Protein AF-A0A3N5XZJ2-F1 (afdb_monomer_lite)

Foldseek 3Di:
DPDQDPCLVQFDPVAWDFAPPQWQAPQPPAPGSVRLVVPFNDTDRIWTFTCCLQPPAQADEFEFEAEAAAQATCGRLNSCLQVGTTPCRSCCPPPNLLSSQPSCVDCSNLVRYAKYKHPVCKHQLDDDPDDDPVRIDRRRDIDMDSQSLCRRLVSSVVSQVVCVVVVHDHDPPCVNNVSSVVNVVVVSHDNPNVPDDDDDDDD

Secondary structure (DSSP, 8-state):
-----GGGGGEEEEEEEE-TT--SSS-TT-S-HHHHHHH-S--SSEEEEEHIIIII-S-EEEEEEEEEETTEE-SHHHHHHHHSBSS-GGGTTTTTTTHHHHTTTSHHHHTTEEEEEEEEEEEE-SS-SS--GGGEEEEEEEEEES-HHHHHHHHHHHHHHHHHHTTPPP---GGGTHHHHHHHHTTS----TTT--------

Sequence (203 aa):
ASGKHVSTDNFDQSVYYFAKGVLGKGVAGYKSDEFYLNQHVFAGEYSYYGKLVTRKLTKIVNLAAYKNTGNGISMATKNLGYGALCNTARLHGPLFFKVCTEVLAAPVIRDRLVLNITDGLRGQYDDGPGLNAQFVYPNHSLLFATDPFALDMICHRQLVAKRKAAGIKVNEHPRYTDYLRYAEKLGLGITDPQKIQYQLISA

pLDDT: mean 95.29, std 6.61, range [45.16, 98.75]

Structure (mmCIF, N/CA/C/O backbone):
data_AF-A0A3N5XZJ2-F1
#
_entry.id   AF-A0A3N5XZJ2-F1
#
loop_
_atom_site.group_PDB
_atom_site.id
_atom_site.type_symbol
_atom_site.label_atom_id
_atom_site.label_alt_id
_atom_site.label_comp_id
_atom_site.label_asym_id
_atom_site.label_entity_id
_atom_site.label_seq_id
_atom_site.pdbx_PDB_ins_code
_atom_site.Cartn_x
_atom_site.Cartn_y
_atom_site.Cartn_z
_atom_site.occupancy
_atom_site.B_iso_or_equiv
_atom_site.auth_seq_id
_atom_site.auth_comp_id
_atom_site.auth_asym_id
_atom_site.auth_atom_id
_atom_site.pdbx_PDB_model_num
ATOM 1 N N . ALA A 1 1 ? 30.376 2.821 -14.278 1.00 45.16 1 ALA A N 1
ATOM 2 C CA . ALA A 1 1 ? 30.403 1.348 -14.415 1.00 45.16 1 ALA A CA 1
ATOM 3 C C . ALA A 1 1 ? 29.196 0.922 -15.238 1.00 45.16 1 ALA A C 1
ATOM 5 O O . ALA A 1 1 ? 28.156 1.551 -15.092 1.00 45.16 1 ALA A O 1
ATOM 6 N N . SER A 1 2 ? 29.304 -0.106 -16.078 1.00 56.19 2 SER A N 1
ATOM 7 C CA . SER A 1 2 ? 28.212 -0.719 -16.867 1.00 56.19 2 SER A CA 1
ATOM 8 C C . SER A 1 2 ? 27.142 -1.415 -15.989 1.00 56.19 2 SER A C 1
ATOM 10 O O . SER A 1 2 ? 26.616 -2.470 -16.329 1.00 56.19 2 SER A O 1
ATOM 12 N N . GLY A 1 3 ? 26.898 -0.868 -14.795 1.00 55.56 3 GLY A N 1
ATOM 13 C CA . GLY A 1 3 ? 26.690 -1.591 -13.547 1.00 55.56 3 GLY A CA 1
ATOM 14 C C . GLY A 1 3 ? 25.273 -2.101 -13.349 1.00 55.56 3 GLY A C 1
ATOM 15 O O . GLY A 1 3 ? 24.359 -1.343 -13.039 1.00 55.56 3 GLY A O 1
ATOM 16 N N . LYS A 1 4 ? 25.120 -3.420 -13.441 1.00 70.12 4 LYS A N 1
ATOM 17 C CA . LYS A 1 4 ? 23.950 -4.139 -12.942 1.00 70.12 4 LYS A CA 1
ATOM 18 C C . LYS A 1 4 ? 23.949 -4.061 -11.410 1.00 70.12 4 LYS A C 1
ATOM 20 O O . LYS A 1 4 ? 24.891 -4.522 -10.770 1.00 70.12 4 LYS A O 1
ATOM 25 N N . HIS A 1 5 ? 22.902 -3.486 -10.818 1.00 87.06 5 HIS A N 1
ATOM 26 C CA . HIS A 1 5 ? 22.752 -3.425 -9.361 1.00 87.06 5 HIS A CA 1
ATOM 27 C C . HIS A 1 5 ? 22.725 -4.848 -8.768 1.00 87.06 5 HIS A C 1
ATOM 29 O O . HIS A 1 5 ? 22.063 -5.727 -9.324 1.00 87.06 5 HIS A O 1
ATOM 35 N N . VAL A 1 6 ? 23.385 -5.092 -7.630 1.00 88.50 6 VAL A N 1
ATOM 36 C CA . VAL A 1 6 ? 23.548 -6.448 -7.049 1.00 88.50 6 VAL A CA 1
ATOM 37 C C . VAL A 1 6 ? 22.219 -7.167 -6.788 1.00 88.50 6 VAL A C 1
ATOM 39 O O . VAL A 1 6 ? 22.099 -8.373 -6.964 1.00 88.50 6 VAL A O 1
ATOM 42 N N . SER A 1 7 ? 21.179 -6.414 -6.433 1.00 91.81 7 SER A N 1
ATOM 43 C CA . SER A 1 7 ? 19.834 -6.947 -6.178 1.00 91.81 7 SER A CA 1
ATOM 44 C C . SER A 1 7 ? 18.990 -7.192 -7.433 1.00 91.81 7 SER A C 1
ATOM 46 O O . SER A 1 7 ? 17.846 -7.617 -7.298 1.00 91.81 7 SER A O 1
ATOM 48 N N . THR A 1 8 ? 19.501 -6.931 -8.642 1.00 93.06 8 THR A N 1
ATOM 49 C CA . THR A 1 8 ? 18.735 -7.087 -9.898 1.00 93.06 8 THR A CA 1
ATOM 50 C C . THR A 1 8 ? 18.158 -8.496 -10.032 1.00 93.06 8 THR A C 1
ATOM 52 O O . THR A 1 8 ? 17.007 -8.658 -10.433 1.00 93.06 8 THR A O 1
ATOM 55 N N . ASP A 1 9 ? 18.916 -9.518 -9.626 1.00 94.69 9 ASP A N 1
ATOM 56 C CA . ASP A 1 9 ? 18.499 -10.918 -9.742 1.00 94.69 9 ASP A CA 1
ATOM 57 C C . ASP A 1 9 ? 17.424 -11.333 -8.726 1.00 94.69 9 ASP A C 1
ATOM 59 O O . ASP A 1 9 ? 16.865 -12.423 -8.853 1.00 94.69 9 ASP A O 1
ATOM 63 N N . ASN A 1 10 ? 17.058 -10.462 -7.781 1.00 96.19 10 ASN A N 1
ATOM 64 C CA . ASN A 1 10 ? 15.942 -10.689 -6.861 1.00 96.19 10 ASN A CA 1
ATOM 65 C C . ASN A 1 10 ? 14.580 -10.313 -7.461 1.00 96.19 10 ASN A C 1
ATOM 67 O O . ASN A 1 10 ? 13.556 -10.659 -6.872 1.00 96.19 10 ASN A O 1
ATOM 71 N N . PHE A 1 11 ? 14.542 -9.644 -8.617 1.00 97.44 11 PHE A N 1
ATOM 72 C CA . PHE A 1 11 ? 13.306 -9.176 -9.250 1.00 97.44 11 PHE A CA 1
ATOM 73 C C . PHE A 1 11 ? 12.969 -9.970 -10.512 1.00 97.44 11 PHE A C 1
ATOM 75 O O . PHE A 1 11 ? 13.848 -10.404 -11.259 1.00 97.44 11 PHE A O 1
ATOM 82 N N . ASP A 1 12 ? 11.678 -10.205 -10.726 1.00 97.69 12 ASP A N 1
ATOM 83 C CA . ASP A 1 12 ? 11.160 -10.929 -11.878 1.00 97.69 12 ASP A CA 1
ATOM 84 C C . ASP A 1 12 ? 10.821 -9.952 -13.002 1.00 97.69 12 ASP A C 1
ATOM 86 O O . ASP A 1 12 ? 9.776 -9.310 -12.985 1.00 97.69 12 ASP A O 1
ATOM 90 N N . GLN A 1 13 ? 11.705 -9.830 -13.992 1.00 96.25 13 GLN A N 1
ATOM 91 C CA . GLN A 1 13 ? 11.513 -8.854 -15.068 1.00 96.25 13 GLN A CA 1
ATOM 92 C C . GLN A 1 13 ? 10.348 -9.189 -16.013 1.00 96.25 13 GLN A C 1
ATOM 94 O O . GLN A 1 13 ? 9.911 -8.329 -16.772 1.00 96.25 13 GLN A O 1
ATOM 99 N N . SER A 1 14 ? 9.807 -10.411 -15.934 1.00 97.38 14 SER A N 1
ATOM 100 C CA . SER A 1 14 ? 8.617 -10.816 -16.690 1.00 97.38 14 SER A CA 1
ATOM 101 C C . SER A 1 14 ? 7.301 -10.363 -16.049 1.00 97.38 14 SER A C 1
ATOM 103 O O . SER A 1 14 ? 6.268 -10.368 -16.713 1.00 97.38 14 SER A O 1
ATOM 105 N N . VAL A 1 15 ? 7.327 -9.942 -14.778 1.00 98.00 15 VAL A N 1
ATOM 106 C CA . VAL A 1 15 ? 6.142 -9.501 -14.035 1.00 98.00 15 VAL A CA 1
ATOM 107 C C . VAL A 1 15 ? 6.395 -8.099 -13.501 1.00 98.00 15 VAL A C 1
ATOM 109 O O . VAL A 1 15 ? 7.227 -7.888 -12.615 1.00 98.00 15 VAL A O 1
ATOM 112 N N . TYR A 1 16 ? 5.668 -7.121 -14.032 1.00 98.12 16 TYR A N 1
ATOM 113 C CA . TYR A 1 16 ? 5.922 -5.714 -13.750 1.00 98.12 16 TYR A CA 1
ATOM 114 C C . TYR A 1 16 ? 4.651 -4.883 -13.639 1.00 98.12 16 TYR A C 1
ATOM 116 O O . TYR A 1 16 ? 3.601 -5.202 -14.187 1.00 98.12 16 TYR A O 1
ATOM 124 N N . TYR A 1 17 ? 4.796 -3.762 -12.947 1.00 98.12 17 TYR A N 1
ATOM 125 C CA . TYR A 1 17 ? 3.912 -2.618 -13.014 1.00 98.12 17 TYR A CA 1
ATOM 126 C C . TYR A 1 17 ? 4.554 -1.561 -13.922 1.00 98.12 17 TYR A C 1
ATOM 128 O O . TYR A 1 17 ? 5.644 -1.056 -13.628 1.00 98.12 17 TYR A O 1
ATOM 136 N N . PHE A 1 18 ? 3.906 -1.267 -15.048 1.00 97.81 18 PHE A N 1
ATOM 137 C CA . PHE A 1 18 ? 4.386 -0.306 -16.039 1.00 97.81 18 PHE A CA 1
ATOM 138 C C . PHE A 1 18 ? 3.713 1.051 -15.839 1.00 97.81 18 PHE A C 1
ATOM 140 O O . PHE A 1 18 ? 2.490 1.162 -15.904 1.00 97.81 18 PHE A O 1
ATOM 147 N N . ALA A 1 19 ? 4.519 2.088 -15.622 1.00 97.25 19 ALA A N 1
ATOM 148 C CA . ALA A 1 19 ? 4.050 3.450 -15.415 1.00 97.25 19 ALA A CA 1
ATOM 149 C C . ALA A 1 19 ? 4.592 4.361 -16.523 1.00 97.25 19 ALA A C 1
ATOM 151 O O . ALA A 1 19 ? 5.656 4.964 -16.387 1.00 97.25 19 ALA A O 1
ATOM 152 N N . LYS A 1 20 ? 3.850 4.439 -17.634 1.00 96.75 20 LYS A N 1
ATOM 153 C CA . LYS A 1 20 ? 4.226 5.235 -18.810 1.00 96.75 20 LYS A CA 1
ATOM 154 C C . LYS A 1 20 ? 4.432 6.708 -18.446 1.00 96.75 20 LYS A C 1
ATOM 156 O O . LYS A 1 20 ? 3.572 7.325 -17.822 1.00 96.75 20 LYS A O 1
ATOM 161 N N . GLY A 1 21 ? 5.558 7.269 -18.865 1.00 95.75 21 GLY A N 1
ATOM 162 C CA . GLY A 1 21 ? 5.993 8.636 -18.593 1.00 95.75 21 GLY A CA 1
ATOM 163 C C . GLY A 1 21 ? 6.491 8.876 -17.166 1.00 95.75 21 GLY A C 1
ATOM 164 O O . GLY A 1 21 ? 6.897 9.994 -16.855 1.00 95.75 21 GLY A O 1
ATOM 165 N N . VAL A 1 22 ? 6.470 7.869 -16.285 1.00 95.94 22 VAL A N 1
ATOM 166 C CA . VAL A 1 22 ? 6.872 8.014 -14.881 1.00 95.94 22 VAL A CA 1
ATOM 167 C C . VAL A 1 22 ? 8.287 7.474 -14.695 1.00 95.94 22 VAL A C 1
ATOM 169 O O . VAL A 1 22 ? 8.511 6.270 -14.542 1.00 95.94 22 VAL A O 1
ATOM 172 N N . LEU A 1 23 ? 9.244 8.399 -14.675 1.00 93.62 23 LEU A N 1
ATOM 173 C CA . LEU A 1 23 ? 10.671 8.147 -14.480 1.00 93.62 23 LEU A CA 1
ATOM 174 C C . LEU A 1 23 ? 11.146 8.655 -13.115 1.00 93.62 23 LEU A C 1
ATOM 176 O O . LEU A 1 23 ? 10.503 9.494 -12.486 1.00 93.62 23 LEU A O 1
ATOM 180 N N . GLY A 1 24 ? 12.302 8.164 -12.670 1.00 91.44 24 GLY A N 1
ATOM 181 C CA . GLY A 1 24 ? 12.987 8.625 -11.460 1.00 91.44 24 GLY A CA 1
ATOM 182 C C . GLY A 1 24 ? 13.662 9.988 -11.615 1.00 91.44 24 GLY A C 1
ATOM 183 O O . GLY A 1 24 ? 14.860 10.090 -11.384 1.00 91.44 24 GLY A O 1
ATOM 184 N N . LYS A 1 25 ? 12.912 11.010 -12.046 1.00 92.44 25 LYS A N 1
ATOM 185 C CA . LYS A 1 25 ? 13.403 12.372 -12.290 1.00 92.44 25 LYS A CA 1
ATOM 186 C C . LYS A 1 25 ? 12.706 13.368 -11.367 1.00 92.44 25 LYS A C 1
ATOM 188 O O . LYS A 1 25 ? 11.478 13.392 -11.320 1.00 92.44 25 LYS A O 1
ATOM 193 N N . GLY A 1 26 ? 13.471 14.191 -10.653 1.00 92.50 26 GLY A N 1
ATOM 194 C CA . GLY A 1 26 ? 12.939 15.192 -9.723 1.00 92.50 26 GLY A CA 1
ATOM 195 C C . GLY A 1 26 ? 12.109 14.578 -8.593 1.00 92.50 26 GLY A C 1
ATOM 196 O O . GLY A 1 26 ? 11.111 15.158 -8.167 1.00 92.50 26 GLY A O 1
ATOM 197 N N . VAL A 1 27 ? 12.469 13.372 -8.141 1.00 93.31 27 VAL A N 1
ATOM 198 C CA . VAL A 1 27 ? 11.687 12.642 -7.136 1.00 93.31 27 VAL A CA 1
ATOM 199 C C . VAL A 1 27 ? 11.820 13.322 -5.774 1.00 93.31 27 VAL A C 1
ATOM 201 O O . VAL A 1 27 ? 12.919 13.473 -5.241 1.00 93.31 27 VAL A O 1
ATOM 204 N N . ALA A 1 28 ? 10.685 13.708 -5.188 1.00 90.44 28 ALA A N 1
ATOM 205 C CA . ALA A 1 28 ? 10.643 14.357 -3.882 1.00 90.44 28 ALA A CA 1
ATOM 206 C C . ALA A 1 28 ? 11.342 13.512 -2.799 1.00 90.44 28 ALA A C 1
ATOM 208 O O . ALA A 1 28 ? 11.151 12.298 -2.724 1.00 90.44 28 ALA A O 1
ATOM 209 N N . GLY A 1 29 ? 12.140 14.167 -1.952 1.00 89.00 29 GLY A N 1
ATOM 210 C CA . GLY A 1 29 ? 12.930 13.519 -0.899 1.00 89.00 29 GLY A CA 1
ATOM 211 C C . GLY A 1 29 ? 14.328 13.053 -1.330 1.00 89.00 29 GLY A C 1
ATOM 212 O O . GLY A 1 29 ? 15.110 12.651 -0.472 1.00 89.00 29 GLY A O 1
ATOM 213 N N . TYR A 1 30 ? 14.679 13.150 -2.617 1.00 91.56 30 TYR A N 1
ATOM 214 C CA . TYR A 1 30 ? 16.020 12.841 -3.125 1.00 91.56 30 TYR A CA 1
ATOM 215 C C . TYR A 1 30 ? 16.804 14.121 -3.428 1.00 91.56 30 TYR A C 1
ATOM 217 O O . TYR A 1 30 ? 16.246 15.108 -3.899 1.00 91.56 30 TYR A O 1
ATOM 225 N N . LYS A 1 31 ? 18.117 14.099 -3.158 1.00 94.00 31 LYS A N 1
ATOM 226 C CA . LYS A 1 31 ? 19.006 15.263 -3.338 1.00 94.00 31 LYS A CA 1
ATOM 227 C C . LYS A 1 31 ? 19.259 15.611 -4.809 1.00 94.00 31 LYS A C 1
ATOM 229 O O . LYS A 1 31 ? 19.455 16.775 -5.135 1.00 94.00 31 LYS A O 1
ATOM 234 N N . SER A 1 32 ? 19.299 14.602 -5.674 1.00 94.50 32 SER A N 1
ATOM 235 C CA . SER A 1 32 ? 19.501 14.726 -7.118 1.00 94.50 32 SER A CA 1
ATOM 236 C C . SER A 1 32 ? 19.029 13.453 -7.825 1.00 94.50 32 SER A C 1
ATOM 238 O O . SER A 1 32 ? 18.861 12.410 -7.184 1.00 94.50 32 SER A O 1
ATOM 240 N N . ASP A 1 33 ? 18.862 13.519 -9.146 1.00 92.62 33 ASP A N 1
ATOM 241 C CA . ASP A 1 33 ? 18.549 12.341 -9.965 1.00 92.62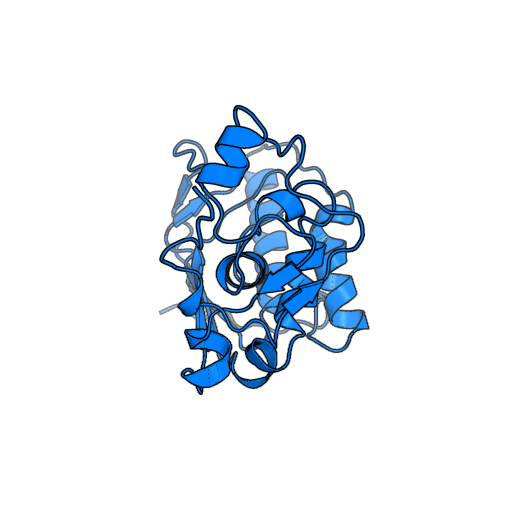 33 ASP A CA 1
ATOM 242 C C . ASP A 1 33 ? 19.676 11.300 -9.897 1.00 92.62 33 ASP A C 1
ATOM 244 O O . ASP A 1 33 ? 19.418 10.107 -9.792 1.00 92.62 33 ASP A O 1
ATOM 248 N N . GLU A 1 34 ? 20.937 11.733 -9.859 1.00 91.69 34 GLU A N 1
ATOM 249 C CA . GLU A 1 34 ? 22.079 10.832 -9.667 1.00 91.69 34 GLU A CA 1
ATOM 250 C C . GLU A 1 34 ? 21.994 10.090 -8.324 1.00 91.69 34 GLU A C 1
ATOM 252 O O . GLU A 1 34 ? 22.160 8.871 -8.259 1.00 91.69 34 GLU A O 1
ATOM 257 N N . PHE A 1 35 ? 21.663 10.808 -7.246 1.00 90.50 35 PHE A N 1
ATOM 258 C CA . PHE A 1 35 ? 21.475 10.208 -5.928 1.00 90.50 35 PHE A CA 1
ATOM 259 C C . PHE A 1 35 ? 20.302 9.221 -5.914 1.00 90.50 35 PHE A C 1
ATOM 261 O O . PHE A 1 35 ? 20.405 8.159 -5.304 1.00 90.50 35 PHE A O 1
ATOM 268 N N . TYR A 1 36 ? 19.206 9.538 -6.611 1.00 90.56 36 TYR A N 1
ATOM 269 C CA . TYR A 1 36 ? 18.101 8.605 -6.819 1.00 90.56 36 TYR A CA 1
ATOM 270 C C . TYR A 1 36 ? 18.578 7.330 -7.519 1.00 90.56 36 TYR A C 1
ATOM 272 O O . TYR A 1 36 ? 18.329 6.229 -7.024 1.00 90.56 36 TYR A O 1
ATOM 280 N N . LEU A 1 37 ? 19.279 7.462 -8.645 1.00 88.12 37 LEU A N 1
ATOM 281 C CA . LEU A 1 37 ? 19.729 6.331 -9.459 1.00 88.12 37 LEU A CA 1
ATOM 282 C C . LEU A 1 37 ? 20.672 5.406 -8.684 1.00 88.12 37 LEU A C 1
ATOM 284 O O . LEU A 1 37 ? 20.554 4.189 -8.794 1.00 88.12 37 LEU A O 1
ATOM 288 N N . ASN A 1 38 ? 21.529 5.965 -7.831 1.00 87.62 38 ASN A N 1
ATOM 289 C CA . ASN A 1 38 ? 22.454 5.192 -7.000 1.00 87.62 38 ASN A CA 1
ATOM 290 C C . ASN A 1 38 ? 21.770 4.373 -5.888 1.00 87.62 38 ASN A C 1
ATOM 292 O O . ASN A 1 38 ? 22.396 3.477 -5.328 1.00 87.62 38 ASN A O 1
ATOM 296 N N . GLN A 1 39 ? 20.504 4.654 -5.558 1.00 87.19 39 GLN A N 1
ATOM 297 C CA . GLN A 1 39 ? 19.743 3.911 -4.543 1.00 87.19 39 GLN A CA 1
ATOM 298 C C . GLN A 1 39 ? 18.759 2.892 -5.118 1.00 87.19 39 GLN A C 1
ATOM 300 O O . GLN A 1 39 ? 18.203 2.084 -4.372 1.00 87.19 39 GLN A O 1
ATOM 305 N N . HIS A 1 40 ? 18.497 2.938 -6.423 1.00 89.50 40 HIS A N 1
ATOM 306 C CA . HIS A 1 40 ? 17.454 2.130 -7.034 1.00 89.50 40 HIS A CA 1
ATOM 307 C C . HIS A 1 40 ? 18.029 1.057 -7.942 1.00 89.50 40 HIS A C 1
ATOM 309 O O . HIS A 1 40 ? 18.909 1.286 -8.763 1.00 89.50 40 HIS A O 1
ATOM 315 N N . VAL A 1 41 ? 17.446 -0.134 -7.832 1.00 90.31 41 VAL A N 1
ATOM 316 C CA . VAL A 1 41 ? 17.843 -1.301 -8.629 1.00 90.31 41 VAL A CA 1
ATOM 317 C C . VAL A 1 41 ? 17.575 -1.087 -10.124 1.00 90.31 41 VAL A C 1
ATOM 319 O O . VAL A 1 41 ? 18.300 -1.612 -10.962 1.00 90.31 41 VAL A O 1
ATOM 322 N N . PHE A 1 42 ? 16.542 -0.305 -10.459 1.00 91.50 42 PHE A N 1
ATOM 323 C CA . PHE A 1 42 ? 16.134 0.006 -11.828 1.00 91.50 42 PHE A CA 1
ATOM 324 C C . PHE A 1 42 ? 15.759 1.485 -11.954 1.00 91.50 42 PHE A C 1
ATOM 326 O O . PHE A 1 42 ? 15.232 2.068 -11.009 1.00 91.50 42 PHE A O 1
ATOM 333 N N . ALA A 1 43 ? 15.984 2.056 -13.140 1.00 86.06 43 ALA A N 1
ATOM 334 C CA . ALA A 1 43 ? 15.831 3.488 -13.422 1.00 86.06 43 ALA A CA 1
ATOM 335 C C . ALA A 1 43 ? 14.728 3.835 -14.445 1.00 86.06 43 ALA A C 1
ATOM 337 O O . ALA A 1 43 ? 14.475 5.009 -14.708 1.00 86.06 43 ALA A O 1
ATOM 338 N N . GLY A 1 44 ? 14.092 2.825 -15.049 1.00 92.06 44 GLY A N 1
ATOM 339 C CA . GLY A 1 44 ? 13.103 3.005 -16.116 1.00 92.06 44 GLY A CA 1
ATOM 340 C C . GLY A 1 44 ? 11.658 3.150 -15.630 1.00 92.06 44 GLY A C 1
ATOM 341 O O . GLY A 1 44 ? 11.376 3.330 -14.446 1.00 92.06 44 GLY A O 1
ATOM 342 N N . GLU A 1 45 ? 10.725 3.006 -16.569 1.00 96.31 45 GLU A N 1
ATOM 343 C CA . GLU A 1 45 ? 9.273 3.095 -16.342 1.00 96.31 45 GLU A CA 1
ATOM 344 C C . GLU A 1 45 ? 8.671 1.828 -15.717 1.00 96.31 45 GLU A C 1
ATOM 346 O O . GLU A 1 45 ? 7.501 1.814 -15.326 1.00 96.31 45 GLU A O 1
ATOM 351 N N . TYR A 1 46 ? 9.470 0.769 -15.592 1.00 97.12 46 TYR A N 1
ATOM 352 C CA . TYR A 1 46 ? 9.058 -0.522 -15.060 1.00 97.12 46 TYR A CA 1
ATOM 353 C C . TYR A 1 46 ? 9.393 -0.649 -13.575 1.00 97.12 46 TYR A C 1
ATOM 355 O O . TYR A 1 46 ? 10.489 -0.313 -13.111 1.00 97.12 46 TYR A O 1
ATOM 363 N N . SER A 1 47 ? 8.430 -1.182 -12.835 1.00 97.44 47 SER A N 1
ATOM 364 C CA . SER A 1 47 ? 8.586 -1.655 -11.467 1.00 97.44 47 SER A CA 1
ATOM 365 C C . SER A 1 47 ? 8.352 -3.156 -11.432 1.00 97.44 47 SER A C 1
ATOM 367 O O . SER A 1 47 ? 7.230 -3.612 -11.617 1.00 97.44 47 SER A O 1
ATOM 369 N N . TYR A 1 48 ? 9.403 -3.927 -11.200 1.00 98.19 48 TYR A N 1
ATOM 370 C CA . TYR A 1 48 ? 9.348 -5.383 -11.214 1.00 98.19 48 TYR A CA 1
ATOM 371 C C . TYR A 1 48 ? 8.961 -5.937 -9.849 1.00 98.19 48 TYR A C 1
ATOM 373 O O . TYR A 1 48 ? 9.433 -5.445 -8.820 1.00 98.19 48 TYR A O 1
ATOM 381 N N . TYR A 1 49 ? 8.135 -6.980 -9.843 1.00 98.50 49 TYR A N 1
ATOM 382 C CA . TYR A 1 49 ? 7.806 -7.702 -8.617 1.00 98.50 49 TYR A CA 1
ATOM 383 C C . TYR A 1 49 ? 9.007 -8.529 -8.151 1.00 98.50 49 TYR A C 1
ATOM 385 O O . TYR A 1 49 ? 9.795 -9.036 -8.955 1.00 98.50 49 TYR A O 1
ATOM 393 N N . GLY A 1 50 ? 9.167 -8.687 -6.839 1.00 98.00 50 GLY A N 1
ATOM 394 C CA . GLY A 1 50 ? 10.206 -9.561 -6.292 1.00 98.00 50 GLY A CA 1
ATOM 395 C C . GLY A 1 50 ? 9.955 -11.035 -6.638 1.00 98.00 50 GLY A C 1
ATOM 396 O O . GLY A 1 50 ? 8.832 -11.521 -6.512 1.00 98.00 50 GLY A O 1
ATOM 397 N N . LYS A 1 51 ? 11.005 -11.796 -6.973 1.00 98.19 51 LYS A N 1
ATOM 398 C CA . LYS A 1 51 ? 10.920 -13.252 -7.220 1.00 98.19 51 LYS A CA 1
ATOM 399 C C . LYS A 1 51 ? 10.389 -14.032 -6.019 1.00 98.19 51 LYS A C 1
ATOM 401 O O . LYS A 1 51 ? 9.839 -15.116 -6.190 1.00 98.19 51 LYS A O 1
ATOM 406 N N . LEU A 1 52 ? 10.550 -13.496 -4.806 1.00 97.25 52 LEU A N 1
ATOM 407 C CA . LEU A 1 52 ? 9.915 -14.041 -3.607 1.00 97.25 52 LEU A CA 1
ATOM 408 C C . LEU A 1 52 ? 8.395 -14.110 -3.802 1.00 97.25 52 LEU A C 1
ATOM 410 O O . LEU A 1 52 ? 7.812 -15.188 -3.709 1.00 97.25 52 LEU A O 1
ATOM 414 N N . VAL A 1 53 ? 7.789 -12.978 -4.161 1.00 97.50 53 VAL A N 1
ATOM 415 C CA . VAL A 1 53 ? 6.353 -12.856 -4.409 1.00 97.50 53 VAL A CA 1
ATOM 416 C C . VAL A 1 53 ? 5.935 -13.667 -5.626 1.00 97.50 53 VAL A C 1
ATOM 418 O O . VAL A 1 53 ? 4.948 -14.385 -5.536 1.00 97.50 53 VAL A O 1
ATOM 421 N N . THR A 1 54 ? 6.668 -13.601 -6.744 1.00 98.12 54 THR A N 1
ATOM 422 C CA . THR A 1 54 ? 6.217 -14.228 -7.999 1.00 98.12 54 THR 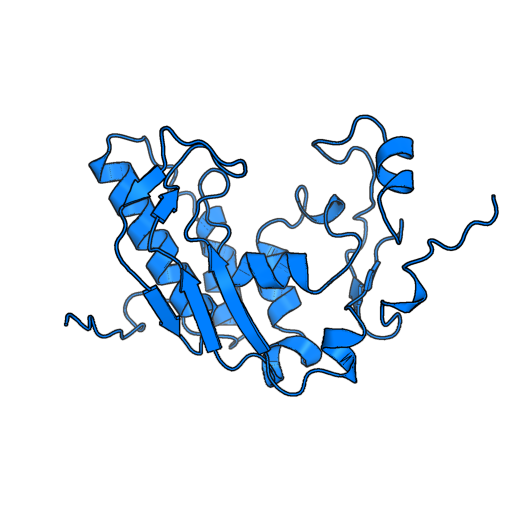A CA 1
ATOM 423 C C . THR A 1 54 ? 6.444 -15.740 -8.044 1.00 98.12 54 THR A C 1
ATOM 425 O O . THR A 1 54 ? 5.599 -16.455 -8.584 1.00 98.12 54 THR A O 1
ATOM 428 N N . ARG A 1 55 ? 7.513 -16.266 -7.427 1.00 97.56 55 ARG A N 1
ATOM 429 C CA . ARG A 1 55 ? 7.939 -17.673 -7.603 1.00 97.56 55 ARG A CA 1
ATOM 430 C C . ARG A 1 55 ? 7.897 -18.539 -6.351 1.00 97.56 55 ARG A C 1
ATOM 432 O O . ARG A 1 55 ? 7.787 -19.750 -6.487 1.00 97.56 55 ARG A O 1
ATOM 439 N N . LYS A 1 56 ? 8.057 -17.961 -5.156 1.00 97.00 56 LYS A N 1
ATOM 440 C CA . LYS A 1 56 ? 8.274 -18.742 -3.923 1.00 97.00 56 LYS A CA 1
ATOM 441 C C . LYS A 1 56 ? 7.057 -18.781 -3.007 1.00 97.00 56 LYS A C 1
ATOM 443 O O . LYS A 1 56 ? 6.752 -19.832 -2.456 1.00 97.00 56 LYS A O 1
ATOM 448 N N . LEU A 1 57 ? 6.389 -17.646 -2.808 1.00 97.56 57 LEU A N 1
ATOM 449 C CA . LEU A 1 57 ? 5.246 -17.575 -1.900 1.00 97.56 57 LEU A CA 1
ATOM 450 C C . LEU A 1 57 ? 4.023 -18.257 -2.518 1.00 97.56 57 LEU A C 1
ATOM 452 O O . LEU A 1 57 ? 3.667 -17.985 -3.660 1.00 97.56 57 LEU A O 1
ATOM 456 N N . THR A 1 58 ? 3.355 -19.104 -1.738 1.00 97.69 58 THR A N 1
ATOM 457 C CA . THR A 1 58 ? 2.048 -19.699 -2.074 1.00 97.69 58 THR A CA 1
ATOM 458 C C . THR A 1 58 ? 0.899 -18.991 -1.355 1.00 97.69 58 THR A C 1
ATOM 460 O O . THR A 1 58 ? -0.243 -19.028 -1.812 1.00 97.69 58 THR A O 1
ATOM 463 N N . LYS A 1 59 ? 1.208 -18.332 -0.233 1.00 98.44 59 LYS A N 1
ATOM 464 C CA . LYS A 1 59 ? 0.301 -17.555 0.610 1.00 98.44 59 LYS A CA 1
ATOM 465 C C . LYS A 1 59 ? 1.043 -16.331 1.151 1.00 98.44 59 LYS A C 1
ATOM 467 O O . LYS A 1 59 ? 2.236 -16.407 1.438 1.00 98.44 59 LYS A O 1
ATOM 472 N N . ILE A 1 60 ? 0.337 -15.215 1.284 1.00 98.50 60 ILE A N 1
ATOM 473 C CA . ILE A 1 60 ? 0.833 -13.938 1.800 1.00 98.50 60 ILE A CA 1
ATOM 474 C C . ILE A 1 60 ? -0.057 -13.538 2.975 1.00 98.50 60 ILE A C 1
ATOM 476 O O . ILE A 1 60 ? -1.273 -13.388 2.821 1.00 98.50 60 ILE A O 1
ATOM 480 N N . VAL A 1 61 ? 0.574 -13.350 4.133 1.00 98.62 61 VAL A N 1
ATOM 481 C CA . VAL A 1 61 ? -0.010 -12.672 5.293 1.00 98.62 61 VAL A CA 1
ATOM 482 C C . VAL A 1 61 ? 0.624 -11.290 5.366 1.00 98.62 61 VAL A C 1
ATOM 484 O O . VAL A 1 61 ? 1.839 -11.162 5.500 1.00 98.62 61 VAL A O 1
ATOM 487 N N . ASN A 1 62 ? -0.192 -10.257 5.212 1.00 98.50 62 ASN A N 1
ATOM 488 C CA . ASN A 1 62 ? 0.237 -8.868 5.171 1.00 98.50 62 ASN A CA 1
ATOM 489 C C . ASN A 1 62 ? 0.099 -8.242 6.559 1.00 98.50 62 ASN A C 1
ATOM 491 O O . ASN A 1 62 ? -1.015 -8.138 7.060 1.00 98.50 62 ASN A O 1
ATOM 495 N N . LEU A 1 63 ? 1.207 -7.813 7.159 1.00 98.50 63 LEU A N 1
ATOM 496 C CA . LEU A 1 63 ? 1.223 -7.106 8.439 1.00 98.50 63 LEU A CA 1
ATOM 497 C C . LEU A 1 63 ? 1.636 -5.652 8.205 1.00 98.50 63 LEU A C 1
ATOM 499 O O . LEU A 1 63 ? 2.770 -5.388 7.802 1.00 98.50 63 LEU A O 1
ATOM 503 N N . ALA A 1 64 ? 0.720 -4.719 8.445 1.00 98.31 64 ALA A N 1
ATOM 504 C CA . ALA A 1 64 ? 0.934 -3.288 8.263 1.00 98.31 64 ALA A CA 1
ATOM 505 C C . ALA A 1 64 ? 0.760 -2.530 9.583 1.00 98.31 64 ALA A C 1
ATOM 507 O O . ALA A 1 64 ? -0.068 -2.898 10.409 1.00 98.31 64 ALA A O 1
ATOM 508 N N . ALA A 1 65 ? 1.505 -1.442 9.769 1.00 97.88 65 ALA A N 1
ATOM 509 C CA . ALA A 1 65 ? 1.331 -0.565 10.925 1.00 97.88 65 ALA A CA 1
ATOM 510 C C . ALA A 1 65 ? 0.121 0.367 10.743 1.00 97.88 65 ALA A C 1
ATOM 512 O O . ALA A 1 65 ? -0.085 0.910 9.654 1.00 97.88 65 ALA A O 1
ATOM 513 N N . TYR A 1 66 ? -0.631 0.624 11.814 1.00 98.56 66 TYR A N 1
ATOM 514 C CA . TYR A 1 66 ? -1.720 1.601 11.827 1.00 98.56 66 TYR A CA 1
ATOM 515 C C . TYR A 1 66 ? -1.167 3.036 11.816 1.00 98.56 66 TYR A C 1
ATOM 517 O O . TYR A 1 66 ? -0.804 3.600 12.852 1.00 98.56 66 TYR A O 1
ATOM 525 N N . LYS A 1 67 ? -1.087 3.661 10.637 1.00 97.94 67 LYS A N 1
ATOM 526 C CA . LYS A 1 67 ? -0.566 5.032 10.509 1.00 97.94 67 LYS A CA 1
ATOM 527 C C . LYS A 1 67 ? -1.095 5.825 9.314 1.00 97.94 67 LYS A C 1
ATOM 529 O O . LYS A 1 67 ? -1.486 5.269 8.282 1.00 97.94 67 LYS A O 1
ATOM 534 N N . ASN A 1 68 ? -1.032 7.150 9.440 1.00 97.75 68 ASN A N 1
ATOM 535 C CA . ASN A 1 68 ? -1.338 8.089 8.366 1.00 97.75 68 ASN A CA 1
ATOM 536 C C . ASN A 1 68 ? -0.171 8.279 7.368 1.00 97.75 68 ASN A C 1
ATOM 538 O O . ASN A 1 68 ? 0.995 7.984 7.639 1.00 97.75 68 ASN A O 1
ATOM 542 N N . THR A 1 69 ? -0.492 8.838 6.201 1.00 95.38 69 THR A N 1
ATOM 543 C CA . THR A 1 69 ? 0.466 9.382 5.225 1.00 95.38 69 THR A CA 1
ATOM 544 C C . THR A 1 69 ? -0.124 10.663 4.635 1.00 95.38 69 THR A C 1
ATOM 546 O O . THR A 1 69 ? -1.061 10.625 3.831 1.00 95.38 69 THR A O 1
ATOM 549 N N . GLY A 1 70 ? 0.346 11.821 5.113 1.00 93.44 70 GLY A N 1
ATOM 550 C CA . GLY A 1 70 ? -0.401 13.069 4.941 1.00 93.44 70 GLY A CA 1
ATOM 551 C C . GLY A 1 70 ? -1.844 12.895 5.430 1.00 93.44 70 GLY A C 1
ATOM 552 O O . GLY A 1 70 ? -2.076 12.317 6.492 1.00 93.44 70 GLY A O 1
ATOM 553 N N . ASN A 1 71 ? -2.827 13.308 4.630 1.00 94.62 71 ASN A N 1
ATOM 554 C CA . ASN A 1 71 ? -4.252 13.157 4.959 1.00 94.62 71 ASN A CA 1
ATOM 555 C C . ASN A 1 71 ? -4.818 11.740 4.732 1.00 94.62 71 ASN A C 1
ATOM 557 O O . ASN A 1 71 ? -5.884 11.436 5.257 1.00 94.62 71 ASN A O 1
ATOM 561 N N . GLY A 1 72 ? -4.125 10.861 4.001 1.00 96.88 72 GLY A N 1
ATOM 562 C CA . GLY A 1 72 ? -4.548 9.466 3.831 1.00 96.88 72 GLY A CA 1
ATOM 563 C C . GLY A 1 72 ? -3.882 8.516 4.824 1.00 96.88 72 GLY A C 1
ATOM 564 O O . GLY A 1 72 ? -3.348 8.941 5.849 1.00 96.88 72 GLY A O 1
ATOM 565 N N . ILE A 1 73 ? -3.881 7.223 4.494 1.00 98.19 73 ILE A N 1
ATOM 566 C CA . ILE A 1 73 ? -3.290 6.155 5.316 1.00 98.19 73 ILE A CA 1
ATOM 567 C C . ILE A 1 73 ? -2.220 5.365 4.554 1.00 98.19 73 ILE A C 1
ATOM 569 O O . ILE A 1 73 ? -2.228 5.314 3.323 1.00 98.19 73 ILE A O 1
ATOM 573 N N . SER A 1 74 ? -1.274 4.769 5.281 1.00 96.81 74 SER A N 1
ATOM 574 C CA . SER A 1 74 ? -0.257 3.866 4.721 1.00 96.81 74 SER A CA 1
ATOM 575 C C . SER A 1 74 ? -0.286 2.512 5.425 1.00 96.81 74 SER A C 1
ATOM 577 O O . SER A 1 74 ? 0.686 2.139 6.079 1.00 96.81 74 SER A O 1
ATOM 579 N N . MET A 1 75 ? -1.426 1.830 5.327 1.00 98.44 75 MET A N 1
ATOM 580 C CA . MET A 1 75 ? -1.705 0.565 6.009 1.00 98.44 75 MET A CA 1
ATOM 581 C C . MET A 1 75 ? -1.687 -0.596 5.001 1.00 98.44 75 MET A C 1
ATOM 583 O O . MET A 1 75 ? -0.751 -0.664 4.201 1.00 98.44 75 MET A O 1
ATOM 587 N N . ALA A 1 76 ? -2.660 -1.512 5.016 1.00 98.50 76 ALA A N 1
ATOM 588 C CA . ALA A 1 76 ? -2.579 -2.799 4.326 1.00 98.50 76 ALA A CA 1
ATOM 589 C C . ALA A 1 76 ? -2.295 -2.655 2.824 1.00 98.50 76 ALA A C 1
ATOM 591 O O . ALA A 1 76 ? -1.372 -3.292 2.304 1.00 98.50 76 ALA A O 1
ATOM 592 N N . THR A 1 77 ? -3.029 -1.780 2.131 1.00 98.50 77 THR A N 1
ATOM 593 C CA . THR A 1 77 ? -2.907 -1.622 0.673 1.00 98.50 77 THR A CA 1
ATOM 594 C C . THR A 1 77 ? -1.597 -0.953 0.263 1.00 98.50 77 THR A C 1
ATOM 596 O O . THR A 1 77 ? -0.976 -1.351 -0.721 1.00 98.50 77 THR A O 1
ATOM 599 N N . LYS A 1 78 ? -1.113 0.030 1.033 1.00 97.88 78 LYS A N 1
ATOM 600 C CA . LYS A 1 78 ? 0.161 0.703 0.738 1.00 97.88 78 LYS A CA 1
ATOM 601 C C . LYS A 1 78 ? 1.368 -0.162 1.103 1.00 97.88 78 LYS A C 1
ATOM 603 O O . LYS A 1 78 ? 2.365 -0.110 0.385 1.00 97.88 78 LYS A O 1
ATOM 608 N N . ASN A 1 79 ? 1.265 -0.975 2.159 1.00 97.81 79 ASN A N 1
ATOM 609 C CA . ASN A 1 79 ? 2.322 -1.888 2.596 1.00 97.81 79 ASN A CA 1
ATOM 610 C C . ASN A 1 79 ? 2.720 -2.855 1.473 1.00 97.81 79 ASN A C 1
ATOM 612 O O . ASN A 1 79 ? 3.890 -2.937 1.110 1.00 97.81 79 ASN A O 1
ATOM 616 N N . LEU A 1 80 ? 1.739 -3.504 0.838 1.00 97.00 80 LEU A N 1
ATOM 617 C CA . LEU A 1 80 ? 1.999 -4.350 -0.329 1.00 97.00 80 LEU A CA 1
ATOM 618 C C . LEU A 1 80 ? 2.193 -3.549 -1.615 1.00 97.00 80 LEU A C 1
ATOM 620 O O . LEU A 1 80 ? 3.086 -3.875 -2.395 1.00 97.00 80 LEU A O 1
ATOM 624 N N . GLY A 1 81 ? 1.416 -2.480 -1.818 1.00 97.38 81 GLY A N 1
ATOM 625 C CA . GLY A 1 81 ? 1.494 -1.643 -3.014 1.00 97.38 81 GLY A CA 1
ATOM 626 C C . GLY A 1 81 ? 2.894 -1.080 -3.265 1.00 97.38 81 GLY A C 1
ATOM 627 O O . GLY A 1 81 ? 3.309 -0.965 -4.409 1.00 97.38 81 GLY A O 1
ATOM 628 N N . TYR A 1 82 ? 3.652 -0.777 -2.209 1.00 97.06 82 TYR A N 1
ATOM 629 C CA . TYR A 1 82 ? 5.037 -0.306 -2.319 1.00 97.06 82 TYR A CA 1
ATOM 630 C C . TYR A 1 82 ? 6.079 -1.345 -1.887 1.00 97.06 82 TYR A C 1
ATOM 632 O O . TYR A 1 82 ? 7.243 -1.198 -2.248 1.00 97.06 82 TYR A O 1
ATOM 640 N N . GLY A 1 83 ? 5.693 -2.386 -1.142 1.00 96.25 83 GLY A N 1
ATOM 641 C CA . GLY A 1 83 ? 6.607 -3.432 -0.673 1.00 96.25 83 GLY A CA 1
ATOM 642 C C . GLY A 1 83 ? 6.817 -4.586 -1.658 1.00 96.25 83 GLY A C 1
ATOM 643 O O . GLY A 1 83 ? 7.824 -5.284 -1.575 1.00 96.25 83 GLY A O 1
ATOM 644 N N . ALA A 1 84 ? 5.895 -4.798 -2.603 1.00 96.94 84 ALA A N 1
ATOM 645 C CA . ALA A 1 84 ? 5.954 -5.934 -3.527 1.00 96.94 84 ALA A CA 1
ATOM 646 C C . ALA A 1 84 ? 6.875 -5.726 -4.744 1.00 96.94 84 ALA A C 1
ATOM 648 O O . ALA A 1 84 ? 7.289 -6.706 -5.374 1.00 96.94 84 ALA A O 1
ATOM 649 N N . LEU A 1 85 ? 7.182 -4.471 -5.085 1.00 95.44 85 LEU A N 1
ATOM 650 C CA . LEU A 1 85 ? 7.927 -4.085 -6.287 1.00 95.44 85 LEU A CA 1
ATOM 651 C C . LEU A 1 85 ? 9.133 -3.193 -5.990 1.00 95.44 85 LEU A C 1
ATOM 653 O O . LEU A 1 85 ? 9.193 -2.496 -4.983 1.00 95.44 85 LEU A O 1
ATOM 657 N N . CYS A 1 86 ? 10.090 -3.176 -6.915 1.00 95.75 86 CYS A N 1
ATOM 658 C CA . CYS A 1 86 ? 11.198 -2.221 -6.911 1.00 95.75 86 CYS A CA 1
ATOM 659 C C . CYS A 1 86 ? 10.823 -0.864 -7.531 1.00 95.75 86 CYS A C 1
ATOM 661 O O . CYS A 1 86 ? 9.776 -0.703 -8.166 1.00 95.75 86 CYS A O 1
ATOM 663 N N . ASN A 1 87 ? 11.763 0.090 -7.459 1.00 94.12 87 ASN A N 1
ATOM 664 C CA . ASN A 1 87 ? 11.703 1.372 -8.178 1.00 94.12 87 ASN A CA 1
ATOM 665 C C . ASN A 1 87 ? 10.474 2.221 -7.787 1.00 94.12 87 ASN A C 1
ATOM 667 O O . ASN A 1 87 ? 9.959 2.994 -8.579 1.00 94.12 87 ASN A O 1
ATOM 671 N N . THR A 1 88 ? 9.946 2.072 -6.574 1.00 95.00 88 THR A N 1
ATOM 672 C CA . THR A 1 88 ? 8.637 2.633 -6.201 1.00 95.00 88 THR A CA 1
ATOM 673 C C . THR A 1 88 ? 8.666 4.128 -5.881 1.00 95.00 88 THR A C 1
ATOM 675 O O . THR A 1 88 ? 7.626 4.785 -5.927 1.00 95.00 88 THR A O 1
ATOM 678 N N . ALA A 1 89 ? 9.832 4.703 -5.574 1.00 94.38 89 ALA A N 1
ATOM 679 C CA . ALA A 1 89 ? 9.947 6.097 -5.154 1.00 94.38 89 ALA A CA 1
ATOM 680 C C . ALA A 1 89 ? 9.380 7.074 -6.200 1.00 94.38 89 ALA A C 1
ATOM 682 O O . ALA A 1 89 ? 8.564 7.926 -5.845 1.00 94.38 89 ALA A O 1
ATOM 683 N N . ARG A 1 90 ? 9.672 6.870 -7.495 1.00 95.38 90 ARG A N 1
ATOM 684 C CA . ARG A 1 90 ? 9.098 7.666 -8.601 1.00 95.38 90 ARG A CA 1
ATOM 685 C C . ARG A 1 90 ? 7.566 7.643 -8.674 1.00 95.38 90 ARG A C 1
ATOM 687 O O . ARG A 1 90 ? 6.968 8.527 -9.275 1.00 95.38 90 ARG A O 1
ATOM 694 N N . LEU A 1 91 ? 6.917 6.641 -8.079 1.00 96.69 91 LEU A N 1
ATOM 695 C CA . LEU A 1 91 ? 5.463 6.495 -8.125 1.00 96.69 91 LEU A CA 1
ATOM 696 C C . LEU A 1 91 ? 4.749 7.413 -7.120 1.00 96.69 91 LEU A C 1
ATOM 698 O O . LEU A 1 91 ? 3.565 7.698 -7.301 1.00 96.69 91 LEU A O 1
ATOM 702 N N . HIS A 1 92 ? 5.448 7.908 -6.089 1.00 94.62 92 HIS A N 1
ATOM 703 C CA . HIS A 1 92 ? 4.843 8.693 -5.008 1.00 94.62 92 HIS A CA 1
ATOM 704 C C . HIS A 1 92 ? 4.285 10.048 -5.467 1.00 94.62 92 HIS A C 1
ATOM 706 O O . HIS A 1 92 ? 3.308 10.522 -4.901 1.00 94.62 92 HIS A O 1
ATOM 712 N N . GLY A 1 93 ? 4.872 10.686 -6.478 1.00 91.38 93 GLY A N 1
ATOM 713 C CA . GLY A 1 93 ? 4.332 11.938 -7.017 1.00 91.38 93 GLY A CA 1
ATOM 714 C C . GLY A 1 93 ? 3.049 11.713 -7.830 1.00 91.38 93 GLY A C 1
ATOM 715 O O . GLY A 1 93 ? 1.977 12.155 -7.416 1.00 91.38 93 GLY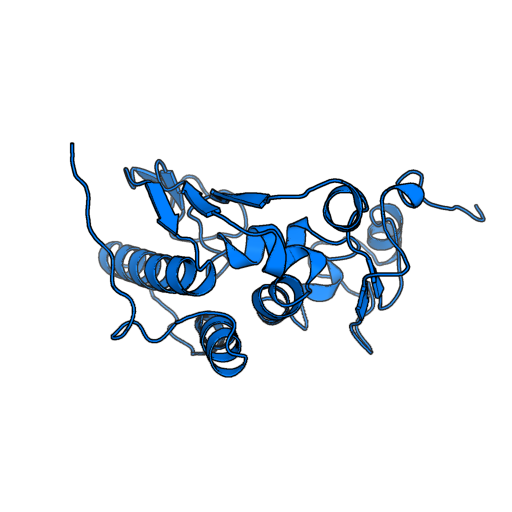 A O 1
ATOM 716 N N . PRO A 1 94 ? 3.141 11.019 -8.980 1.00 93.44 94 PRO A N 1
ATOM 717 C CA . PRO A 1 94 ? 2.051 10.971 -9.952 1.00 93.44 94 PRO A CA 1
ATOM 718 C C . PRO A 1 94 ? 0.963 9.941 -9.635 1.00 93.44 94 PRO A C 1
ATOM 720 O O . PRO A 1 94 ? -0.189 10.152 -10.003 1.00 93.44 94 PRO A O 1
ATOM 723 N N . LEU A 1 95 ? 1.305 8.822 -8.987 1.00 96.38 95 LEU A N 1
ATOM 724 C CA . LEU A 1 95 ? 0.374 7.700 -8.818 1.00 96.38 95 LEU A CA 1
ATOM 725 C C . LEU A 1 95 ? -0.038 7.497 -7.362 1.00 96.38 95 LEU A C 1
ATOM 727 O O . LEU A 1 95 ? -1.190 7.159 -7.121 1.00 96.38 95 LEU A O 1
ATOM 731 N N . PHE A 1 96 ? 0.865 7.719 -6.401 1.00 95.88 96 PHE A N 1
ATOM 732 C CA . PHE A 1 96 ? 0.674 7.593 -4.950 1.00 95.88 96 PHE A CA 1
ATOM 733 C C . PHE A 1 96 ? -0.297 6.467 -4.545 1.00 95.88 96 PHE A C 1
ATOM 735 O O . PHE A 1 96 ? 0.120 5.314 -4.456 1.00 95.88 96 PHE A O 1
ATOM 742 N N . PHE A 1 97 ? -1.582 6.783 -4.338 1.00 97.50 97 PHE A N 1
ATOM 743 C CA . PHE A 1 97 ? -2.630 5.842 -3.927 1.00 97.50 97 PHE A CA 1
ATOM 744 C C . PHE A 1 97 ? -3.099 4.871 -5.015 1.00 97.50 97 PHE A C 1
ATOM 746 O O . PHE A 1 97 ? -3.555 3.776 -4.699 1.00 97.50 97 PHE A O 1
ATOM 753 N N . LYS A 1 98 ? -2.983 5.230 -6.293 1.00 97.50 98 LYS A N 1
ATOM 754 C CA . LYS A 1 98 ? -3.361 4.360 -7.413 1.00 97.50 98 LYS A CA 1
ATOM 755 C C . LYS A 1 98 ? -2.548 3.059 -7.405 1.00 97.50 98 LYS A C 1
ATOM 757 O O . LYS A 1 98 ? -3.107 1.980 -7.587 1.00 97.50 98 LYS A O 1
ATOM 762 N N . VAL A 1 99 ? -1.267 3.155 -7.040 1.00 97.94 99 VAL A N 1
ATOM 763 C CA . VAL A 1 99 ? -0.367 2.010 -6.813 1.00 97.94 99 VAL A CA 1
ATOM 764 C C . VAL A 1 99 ? -0.927 1.054 -5.756 1.00 97.94 99 VAL A C 1
ATOM 766 O O . VAL A 1 99 ? -0.884 -0.156 -5.944 1.00 97.94 99 VAL A O 1
ATOM 769 N N . CYS A 1 100 ? -1.523 1.580 -4.680 1.00 98.19 100 CYS A N 1
ATOM 770 C CA . CYS A 1 100 ? -2.131 0.780 -3.611 1.00 98.19 100 CYS A CA 1
ATOM 771 C C . CYS A 1 100 ? -3.339 -0.051 -4.085 1.00 98.19 100 CYS A C 1
ATOM 773 O O . CYS A 1 100 ? -3.814 -0.906 -3.348 1.00 98.19 100 CYS A O 1
ATOM 775 N N . THR A 1 101 ? -3.848 0.194 -5.295 1.00 98.50 101 THR A N 1
ATOM 776 C CA . THR A 1 101 ? -4.928 -0.591 -5.912 1.00 98.50 101 THR A CA 1
ATOM 777 C C . THR A 1 101 ? -4.390 -1.513 -6.991 1.00 98.50 101 THR A C 1
ATOM 779 O O . THR A 1 101 ? -4.557 -2.727 -6.920 1.00 98.50 101 THR A O 1
ATOM 782 N N . GLU A 1 102 ? -3.709 -0.945 -7.984 1.00 98.44 102 GLU A N 1
ATOM 783 C CA . GLU A 1 102 ? -3.353 -1.670 -9.205 1.00 98.44 102 GLU A CA 1
ATOM 784 C C . GLU A 1 102 ? -2.295 -2.748 -8.968 1.00 98.44 102 GLU A C 1
ATOM 786 O O . GLU A 1 102 ? -2.333 -3.801 -9.595 1.00 98.44 102 GLU A O 1
ATOM 791 N N . VAL A 1 103 ? -1.379 -2.530 -8.022 1.00 98.38 103 VAL A N 1
ATOM 792 C CA . VAL A 1 103 ? -0.366 -3.535 -7.664 1.00 98.38 103 VAL A CA 1
ATOM 793 C C . VAL A 1 103 ? -1.006 -4.743 -6.991 1.00 98.38 103 VAL A C 1
ATOM 795 O O . VAL A 1 103 ? -0.633 -5.885 -7.251 1.00 98.38 103 VAL A O 1
ATOM 798 N N . LEU A 1 104 ? -2.004 -4.504 -6.140 1.00 98.31 104 LEU A N 1
ATOM 799 C CA . LEU A 1 104 ? -2.728 -5.570 -5.455 1.00 98.31 104 LEU A CA 1
ATOM 800 C C . LEU A 1 104 ? -3.628 -6.366 -6.408 1.00 98.31 104 LEU A C 1
ATOM 802 O O . LEU A 1 104 ? -3.994 -7.489 -6.076 1.00 98.31 104 LEU A O 1
ATOM 806 N N . ALA A 1 105 ? -3.963 -5.814 -7.578 1.00 98.19 105 ALA A N 1
ATOM 807 C CA . ALA A 1 105 ? -4.738 -6.497 -8.610 1.00 98.19 105 ALA A CA 1
ATOM 808 C C . ALA A 1 105 ? -3.925 -7.551 -9.384 1.00 98.19 105 ALA A C 1
ATOM 810 O O . ALA A 1 105 ? -4.510 -8.412 -10.037 1.00 98.19 105 ALA A O 1
ATOM 811 N N . ALA A 1 106 ? -2.589 -7.508 -9.331 1.00 97.94 106 ALA A N 1
ATOM 812 C CA . ALA A 1 106 ? -1.758 -8.475 -10.039 1.00 97.94 106 ALA A CA 1
ATOM 813 C C . ALA A 1 106 ? -1.945 -9.893 -9.455 1.00 97.94 106 ALA A C 1
ATOM 815 O O . ALA A 1 106 ? -1.841 -10.042 -8.235 1.00 97.94 106 ALA A O 1
ATOM 816 N N . PRO A 1 107 ? -2.118 -10.950 -10.277 1.00 97.00 107 PRO A N 1
ATOM 817 C CA . PRO A 1 107 ? -2.357 -12.321 -9.795 1.00 97.00 107 PRO A CA 1
ATOM 818 C C . PRO A 1 107 ? -1.303 -12.833 -8.801 1.00 97.00 107 PRO A C 1
ATOM 820 O O . PRO A 1 107 ? -1.619 -13.489 -7.810 1.00 97.00 107 PRO A O 1
ATOM 823 N N . VAL A 1 108 ? -0.036 -12.444 -8.997 1.00 97.56 108 VAL A N 1
ATOM 824 C CA . VAL A 1 108 ? 1.079 -12.788 -8.094 1.00 97.56 108 VAL A CA 1
ATOM 825 C C . VAL A 1 108 ? 0.917 -12.243 -6.668 1.00 97.56 108 VAL A C 1
ATOM 827 O O . VAL A 1 108 ? 1.567 -12.747 -5.754 1.00 97.56 108 VAL A O 1
ATOM 830 N N . ILE A 1 109 ? 0.056 -11.241 -6.469 1.00 98.06 109 ILE A N 1
ATOM 831 C CA . ILE A 1 109 ? -0.376 -10.743 -5.160 1.00 98.06 109 ILE A CA 1
ATOM 832 C C . ILE A 1 109 ? -1.779 -11.250 -4.843 1.00 98.06 109 ILE A C 1
ATOM 834 O O . ILE A 1 109 ? -1.976 -11.889 -3.809 1.00 98.06 109 ILE A O 1
ATOM 838 N N . ARG A 1 110 ? -2.750 -10.972 -5.721 1.00 97.44 110 ARG A N 1
ATOM 839 C CA . ARG A 1 110 ? -4.180 -11.120 -5.436 1.00 97.44 110 ARG A CA 1
ATOM 840 C C . ARG A 1 110 ? -4.576 -12.536 -5.048 1.00 97.44 110 ARG A C 1
ATOM 842 O O . ARG A 1 110 ? -5.351 -12.698 -4.106 1.00 97.44 110 ARG A O 1
ATOM 849 N N . ASP A 1 111 ? -4.023 -13.528 -5.738 1.00 97.38 111 ASP A N 1
ATOM 850 C CA . ASP A 1 111 ? -4.395 -14.939 -5.575 1.00 97.38 111 ASP A CA 1
ATOM 851 C C . ASP A 1 111 ? -3.738 -15.566 -4.338 1.00 97.38 111 ASP A C 1
ATOM 853 O O . ASP A 1 111 ? -4.118 -16.642 -3.871 1.00 97.38 111 ASP A O 1
ATOM 857 N N . ARG A 1 112 ? -2.715 -14.892 -3.806 1.00 97.94 112 ARG A N 1
ATOM 858 C CA . ARG A 1 112 ? -1.879 -15.381 -2.707 1.00 97.94 112 ARG A CA 1
ATOM 859 C C . ARG A 1 112 ? -2.132 -14.615 -1.415 1.00 97.94 112 ARG A C 1
ATOM 861 O O . ARG A 1 112 ? -1.840 -15.153 -0.352 1.00 97.94 112 ARG A O 1
ATOM 868 N N . LEU A 1 113 ? -2.682 -13.403 -1.475 1.00 98.31 113 LEU A N 1
ATOM 869 C CA . LEU A 1 113 ? -3.035 -12.602 -0.306 1.00 98.31 113 LEU A CA 1
ATOM 870 C C . LEU A 1 113 ? -4.235 -13.204 0.424 1.00 98.31 113 LEU A C 1
ATOM 872 O O . LEU A 1 113 ? -5.369 -13.096 -0.031 1.00 98.31 113 LEU A O 1
ATOM 876 N N . VAL A 1 114 ? -3.968 -13.842 1.563 1.00 98.38 114 VAL A N 1
ATOM 877 C CA . VAL A 1 114 ? -4.991 -14.586 2.315 1.00 98.38 114 VAL A CA 1
ATOM 878 C C . VAL A 1 114 ? -5.384 -13.945 3.632 1.00 98.38 114 VAL A C 1
ATOM 880 O O . VAL A 1 114 ? -6.469 -14.223 4.129 1.00 98.38 114 VAL A O 1
ATOM 883 N N . LEU A 1 115 ? -4.533 -13.092 4.198 1.00 98.69 115 LEU A N 1
ATOM 884 C CA . LEU A 1 115 ? -4.830 -12.386 5.436 1.00 98.69 115 LEU A CA 1
ATOM 885 C C . LEU A 1 115 ? -4.111 -11.041 5.459 1.00 98.69 115 LEU A C 1
ATOM 887 O O . LEU A 1 115 ? -2.928 -10.954 5.133 1.00 98.69 115 LEU A O 1
ATOM 891 N N . ASN A 1 116 ? -4.824 -10.008 5.886 1.00 98.75 116 ASN A N 1
ATOM 892 C CA . ASN A 1 116 ? -4.303 -8.683 6.164 1.00 98.75 116 ASN A CA 1
ATOM 893 C C . ASN A 1 116 ? -4.530 -8.367 7.635 1.00 98.75 116 ASN A C 1
ATOM 895 O O . ASN A 1 116 ? -5.634 -8.530 8.153 1.00 98.75 116 ASN A O 1
ATOM 899 N N . ILE A 1 117 ? -3.469 -7.908 8.279 1.00 98.75 117 ILE A N 1
ATOM 900 C CA . ILE A 1 117 ? -3.423 -7.526 9.677 1.00 98.75 117 ILE A CA 1
ATOM 901 C C . ILE A 1 117 ? -2.932 -6.087 9.714 1.00 98.75 117 ILE A C 1
ATOM 903 O O . ILE A 1 117 ? -1.832 -5.787 9.245 1.00 98.75 117 ILE A O 1
ATOM 907 N N . THR A 1 118 ? -3.742 -5.190 10.261 1.00 98.75 118 THR A N 1
ATOM 908 C CA . THR A 1 118 ? -3.266 -3.861 10.645 1.00 98.75 118 THR A CA 1
ATOM 909 C C . THR A 1 118 ? -2.985 -3.872 12.140 1.00 98.75 118 THR A C 1
ATOM 911 O O . THR A 1 118 ? -3.907 -3.968 12.952 1.00 98.75 118 THR A O 1
ATOM 914 N N . ASP A 1 119 ? -1.700 -3.802 12.487 1.00 98.50 119 ASP A N 1
ATOM 915 C CA . ASP A 1 119 ? -1.231 -3.652 13.858 1.00 98.50 119 ASP A CA 1
ATOM 916 C C . ASP A 1 119 ? -1.519 -2.228 14.328 1.00 98.50 119 ASP A C 1
ATOM 918 O O . ASP A 1 119 ? -0.850 -1.264 13.939 1.00 98.50 119 ASP A O 1
ATOM 922 N N . GLY A 1 120 ? -2.562 -2.117 15.142 1.00 97.38 120 GLY A N 1
ATOM 923 C CA . GLY A 1 120 ? -2.999 -0.899 15.794 1.00 97.38 120 GLY A CA 1
ATOM 924 C C . GLY A 1 120 ? -2.775 -0.932 17.299 1.00 97.38 120 GLY A C 1
ATOM 925 O O . GLY A 1 120 ? -3.522 -0.264 18.011 1.00 97.38 120 GLY A O 1
ATOM 926 N N . LEU A 1 121 ? -1.790 -1.675 17.821 1.00 97.44 121 LEU A N 1
ATOM 927 C CA . LEU A 1 121 ? -1.440 -1.588 19.246 1.00 97.44 121 LEU A CA 1
ATOM 928 C C . LEU A 1 121 ? -1.051 -0.146 19.600 1.00 97.44 121 LEU A C 1
ATOM 930 O O . LEU A 1 121 ? -1.515 0.422 20.594 1.00 97.44 121 LEU A O 1
ATOM 934 N N . ARG A 1 122 ? -0.263 0.474 18.715 1.00 97.69 122 ARG A N 1
ATOM 935 C CA . ARG A 1 122 ? 0.029 1.909 18.687 1.00 97.69 122 ARG A CA 1
ATOM 936 C C . ARG A 1 122 ? -0.356 2.460 17.321 1.00 97.69 122 ARG A C 1
ATOM 938 O O . ARG A 1 122 ? 0.064 1.920 16.304 1.00 97.69 122 ARG A O 1
ATOM 945 N N . GLY A 1 123 ? -1.133 3.536 17.303 1.00 97.81 123 GLY A N 1
ATOM 946 C CA . GLY A 1 123 ? -1.509 4.223 16.069 1.00 97.81 123 GLY A CA 1
ATOM 947 C C . GLY A 1 123 ? -0.785 5.557 15.934 1.00 97.81 123 GLY A C 1
ATOM 948 O O . GLY A 1 123 ? -0.623 6.244 16.937 1.00 97.81 123 GLY A O 1
ATOM 949 N N . GLN A 1 124 ? -0.403 5.955 14.716 1.00 98.19 124 GLN A N 1
ATOM 950 C CA . GLN A 1 124 ? -0.045 7.348 14.412 1.00 98.19 124 GLN A CA 1
ATOM 951 C C . GLN A 1 124 ? -1.163 8.007 13.606 1.00 98.19 124 GLN A C 1
ATOM 953 O O . GLN A 1 124 ? -1.427 7.614 12.467 1.00 98.19 124 GLN A O 1
ATOM 958 N N . TYR A 1 125 ? -1.825 9.002 14.193 1.00 97.75 125 TYR A N 1
ATOM 959 C CA . TYR A 1 125 ? -2.997 9.621 13.570 1.00 97.75 125 TYR A CA 1
ATOM 960 C C . TYR A 1 125 ? -2.683 10.885 12.769 1.00 97.75 125 TYR A C 1
ATOM 962 O O . TYR A 1 125 ? -3.552 11.312 12.015 1.00 97.75 125 TYR A O 1
ATOM 970 N N . ASP A 1 126 ? -1.492 11.481 12.886 1.00 97.75 126 ASP A N 1
ATOM 971 C CA . ASP A 1 126 ? -1.144 12.673 12.109 1.00 97.75 126 ASP A CA 1
ATOM 972 C C . ASP A 1 126 ? 0.356 12.855 11.820 1.00 97.75 126 ASP A C 1
ATOM 974 O O . ASP A 1 126 ? 1.188 12.061 12.261 1.00 97.75 126 ASP A O 1
ATOM 978 N N . ASP A 1 127 ? 0.673 13.853 10.985 1.00 95.25 127 ASP A N 1
ATOM 979 C CA . ASP A 1 127 ? 2.029 14.304 10.608 1.00 95.25 127 ASP A CA 1
ATOM 980 C C . ASP A 1 127 ? 2.971 13.217 10.045 1.00 95.25 127 ASP A C 1
ATOM 982 O O . ASP A 1 127 ? 4.185 13.361 9.941 1.00 95.25 127 ASP A O 1
ATOM 986 N N . GLY A 1 128 ? 2.404 12.086 9.623 1.00 93.19 128 GLY A N 1
ATOM 987 C CA . GLY A 1 128 ? 3.075 11.121 8.758 1.00 93.19 128 GLY A CA 1
ATOM 988 C C . GLY A 1 128 ? 3.432 11.695 7.375 1.00 93.19 128 GLY A C 1
ATOM 989 O O . GLY A 1 128 ? 2.835 12.668 6.913 1.00 93.19 128 GLY A O 1
ATOM 990 N N . PRO A 1 129 ? 4.327 11.031 6.622 1.00 92.38 129 PRO A N 1
ATOM 991 C CA . PRO A 1 129 ? 4.578 9.593 6.695 1.00 92.38 129 PRO A CA 1
ATOM 992 C C . PRO A 1 129 ? 5.728 9.171 7.612 1.00 92.38 129 PRO A C 1
ATOM 994 O O . PRO A 1 129 ? 5.872 7.973 7.835 1.00 92.38 129 PRO A O 1
ATOM 997 N N . GLY A 1 130 ? 6.558 10.082 8.115 1.00 93.69 130 GLY A N 1
ATOM 998 C CA . GLY A 1 130 ? 7.572 9.743 9.120 1.00 93.69 130 GLY A CA 1
ATOM 999 C C . GLY A 1 130 ? 6.929 9.370 10.456 1.00 93.69 130 GLY A C 1
ATOM 1000 O O . GLY A 1 130 ? 5.759 9.676 10.680 1.00 93.69 130 GLY A O 1
ATOM 1001 N N . LEU A 1 131 ? 7.674 8.700 11.338 1.00 94.94 131 LEU A N 1
ATOM 1002 C CA . LEU A 1 131 ? 7.238 8.570 12.726 1.00 94.94 131 LEU A CA 1
ATOM 1003 C C . LEU A 1 131 ? 7.240 9.962 13.368 1.00 94.94 131 LEU A C 1
ATOM 1005 O O . LEU A 1 131 ? 8.292 10.594 13.425 1.00 94.94 131 LEU A O 1
ATOM 1009 N N . ASN A 1 132 ? 6.098 10.397 13.889 1.00 97.00 132 ASN A N 1
ATOM 1010 C CA . ASN A 1 132 ? 6.021 11.539 14.790 1.00 97.00 132 ASN A CA 1
ATOM 1011 C C . ASN A 1 132 ? 5.374 11.092 16.106 1.00 97.00 132 ASN A C 1
ATOM 1013 O O . ASN A 1 132 ? 4.163 10.876 16.181 1.00 97.00 132 ASN A O 1
ATOM 1017 N N . ALA A 1 133 ? 6.204 10.961 17.145 1.00 96.62 133 ALA A N 1
ATOM 1018 C CA . ALA A 1 133 ? 5.802 10.462 18.457 1.00 96.62 133 ALA A CA 1
ATOM 1019 C C . ALA A 1 133 ? 4.697 11.302 19.123 1.00 96.62 133 ALA A C 1
ATOM 1021 O O . ALA A 1 133 ? 3.899 10.745 19.872 1.00 96.62 133 ALA A O 1
ATOM 1022 N N . GLN A 1 134 ? 4.596 12.601 18.815 1.00 97.69 134 GLN A N 1
ATOM 1023 C CA . GLN A 1 134 ? 3.532 13.477 19.324 1.00 97.69 134 GLN A CA 1
ATOM 1024 C C . GLN A 1 134 ? 2.134 13.005 18.898 1.00 97.69 134 GLN A C 1
ATOM 1026 O O . GLN A 1 134 ? 1.161 13.177 19.631 1.00 97.69 134 GLN A O 1
ATOM 1031 N N . PHE A 1 135 ? 2.033 12.395 17.717 1.00 98.06 135 PHE A N 1
ATOM 1032 C CA . PHE A 1 135 ? 0.777 11.899 17.160 1.00 98.06 135 PHE A CA 1
ATOM 1033 C C . PHE A 1 135 ? 0.624 10.384 17.311 1.00 98.06 135 PHE A C 1
ATOM 1035 O O . PHE A 1 135 ? -0.267 9.791 16.698 1.00 98.06 135 PHE A O 1
ATOM 1042 N N . VAL A 1 136 ? 1.469 9.745 18.126 1.00 98.31 136 VAL A N 1
ATOM 1043 C CA . VAL A 1 136 ? 1.321 8.335 18.488 1.00 98.31 136 VAL A CA 1
ATOM 1044 C C . VAL A 1 136 ? 0.420 8.210 19.711 1.00 98.31 136 VAL A C 1
ATOM 1046 O O . VAL A 1 136 ? 0.563 8.940 20.687 1.00 98.31 136 VAL A O 1
ATOM 1049 N N . TYR A 1 137 ? -0.514 7.265 19.672 1.00 98.00 137 TYR A N 1
ATOM 1050 C CA . TYR A 1 137 ? -1.425 6.981 20.778 1.00 98.00 137 TYR A CA 1
ATOM 1051 C C . TYR A 1 137 ? -1.615 5.473 20.952 1.00 98.00 137 TYR A C 1
ATOM 1053 O O . TYR A 1 137 ? -1.447 4.709 19.991 1.00 98.00 137 TYR A O 1
ATOM 1061 N N . PRO A 1 138 ? -1.972 5.022 22.163 1.00 97.81 138 PRO A N 1
ATOM 1062 C CA . PRO A 1 138 ? -2.330 3.634 22.366 1.00 97.81 138 PRO A CA 1
ATOM 1063 C C . PRO A 1 138 ? -3.708 3.383 21.736 1.00 97.81 138 PRO A C 1
ATOM 1065 O O . PRO A 1 138 ? -4.722 3.922 22.178 1.00 97.81 138 PRO A O 1
ATOM 1068 N N . ASN A 1 139 ? -3.729 2.618 20.645 1.00 97.12 139 ASN A N 1
ATOM 1069 C CA . ASN A 1 139 ? -4.941 2.333 19.872 1.00 97.12 139 ASN A CA 1
ATOM 1070 C C . ASN A 1 139 ? -5.511 0.934 20.179 1.00 97.12 139 ASN A C 1
ATOM 1072 O O . ASN A 1 139 ? -6.639 0.6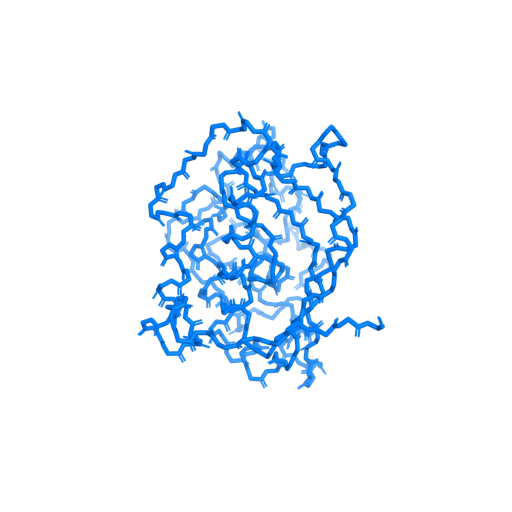43 19.789 1.00 97.12 139 ASN A O 1
ATOM 1076 N N . HIS A 1 140 ? -4.753 0.108 20.917 1.00 96.25 140 HIS A N 1
ATOM 1077 C CA . HIS A 1 140 ? -5.198 -1.131 21.569 1.00 96.25 140 HIS A CA 1
ATOM 1078 C C . HIS A 1 140 ? -6.019 -2.075 20.680 1.00 96.25 140 HIS A C 1
ATOM 1080 O O . HIS A 1 140 ? -6.941 -2.734 21.154 1.00 96.25 140 HIS A O 1
ATOM 1086 N N . SER A 1 141 ? -5.705 -2.143 19.389 1.00 95.56 141 SER A N 1
ATOM 1087 C CA . SER A 1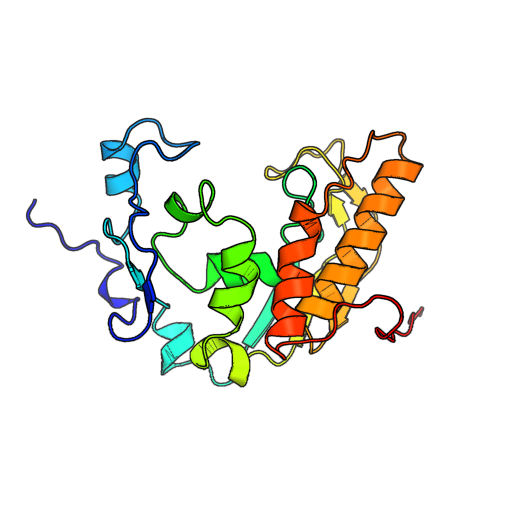 141 ? -6.462 -2.967 18.451 1.00 95.56 141 SER A CA 1
ATOM 1088 C C . SER A 1 141 ? -5.557 -3.705 17.482 1.00 95.56 141 SER A C 1
ATOM 1090 O O . SER A 1 141 ? -4.488 -3.240 17.098 1.00 95.56 141 SER A O 1
ATOM 1092 N N . LEU A 1 142 ? -6.022 -4.874 17.066 1.00 97.56 142 LEU A N 1
ATOM 1093 C CA . LEU A 1 142 ? -5.522 -5.584 15.902 1.00 97.56 142 LEU A CA 1
ATOM 1094 C C . LEU A 1 142 ? -6.711 -5.764 14.968 1.00 97.56 142 LEU A C 1
ATOM 1096 O O . LEU A 1 142 ? -7.765 -6.239 15.393 1.00 97.56 142 LEU A O 1
ATOM 1100 N N . LEU A 1 143 ? -6.560 -5.345 13.716 1.00 98.19 143 LEU A N 1
ATOM 1101 C CA . LEU A 1 143 ? -7.622 -5.445 12.723 1.00 98.19 143 LEU A CA 1
ATOM 1102 C C . LEU A 1 143 ? -7.253 -6.514 11.704 1.00 98.19 143 LEU A C 1
ATOM 1104 O O . LEU A 1 143 ? -6.163 -6.468 11.136 1.00 98.19 143 LEU A O 1
ATOM 1108 N N . PHE A 1 144 ? -8.169 -7.447 11.463 1.00 98.44 144 PHE A N 1
ATOM 1109 C CA . PHE A 1 144 ? -7.958 -8.605 10.601 1.00 98.44 144 PHE A CA 1
ATOM 1110 C C . PHE A 1 144 ? -8.983 -8.607 9.472 1.00 98.44 144 PHE A C 1
ATOM 1112 O O . PHE A 1 144 ? -10.175 -8.431 9.718 1.00 98.44 144 PHE A O 1
ATOM 1119 N N . ALA A 1 145 ? -8.533 -8.837 8.241 1.00 98.31 145 ALA A N 1
ATOM 1120 C CA . ALA A 1 145 ? -9.424 -9.012 7.100 1.00 98.31 145 ALA A CA 1
ATOM 1121 C C . ALA A 1 145 ? -8.777 -9.841 5.991 1.00 98.31 145 ALA A C 1
ATOM 1123 O O . ALA A 1 145 ? -7.573 -9.760 5.745 1.00 98.31 145 ALA A O 1
ATOM 1124 N N . THR A 1 146 ? -9.589 -10.587 5.251 1.00 97.69 146 THR A N 1
ATOM 1125 C CA . THR A 1 146 ? -9.172 -11.186 3.974 1.00 97.69 146 THR A CA 1
ATOM 1126 C C . THR A 1 146 ? -9.196 -10.154 2.841 1.00 97.69 146 THR A C 1
ATOM 1128 O O . THR A 1 146 ? -8.368 -10.222 1.936 1.00 97.69 146 THR A O 1
ATOM 1131 N N . ASP A 1 147 ? -10.079 -9.153 2.926 1.00 98.44 147 ASP A N 1
ATOM 1132 C CA . ASP A 1 147 ? -10.161 -8.019 2.004 1.00 98.44 147 ASP A CA 1
ATOM 1133 C C . ASP A 1 147 ? -9.318 -6.822 2.509 1.00 98.44 147 ASP A C 1
ATOM 1135 O O . ASP A 1 147 ? -9.690 -6.179 3.498 1.00 98.44 147 ASP A O 1
ATOM 1139 N N . PRO A 1 148 ? -8.188 -6.487 1.851 1.00 98.56 148 PRO A N 1
ATOM 1140 C CA . PRO A 1 148 ? -7.342 -5.363 2.256 1.00 98.56 148 PRO A CA 1
ATOM 1141 C C . PRO A 1 148 ? -8.003 -3.996 2.041 1.00 98.56 148 PRO A C 1
ATOM 1143 O O . PRO A 1 148 ? -7.649 -3.039 2.728 1.00 98.56 148 PRO A O 1
ATOM 1146 N N . PHE A 1 149 ? -8.931 -3.878 1.090 1.00 98.69 149 PHE A N 1
ATOM 1147 C CA . PHE A 1 149 ? -9.574 -2.611 0.749 1.00 98.69 149 PHE A CA 1
ATOM 1148 C C . PHE A 1 149 ? -10.686 -2.277 1.739 1.00 98.69 149 PHE A C 1
ATOM 1150 O O . PHE A 1 149 ? -10.779 -1.130 2.181 1.00 98.69 149 PHE A O 1
ATOM 1157 N N . ALA A 1 150 ? -11.468 -3.281 2.145 1.00 98.56 150 ALA A N 1
ATOM 1158 C CA . ALA A 1 150 ? -12.420 -3.143 3.244 1.00 98.56 150 ALA A CA 1
ATOM 1159 C C . ALA A 1 150 ? -11.701 -2.747 4.542 1.00 98.56 150 ALA A C 1
ATOM 1161 O O . ALA A 1 150 ? -12.111 -1.803 5.221 1.00 98.56 150 ALA A O 1
ATOM 1162 N N . LEU A 1 151 ? -10.583 -3.420 4.847 1.00 98.69 151 LEU A N 1
ATOM 1163 C CA . LEU A 1 151 ? -9.753 -3.123 6.015 1.00 98.69 151 LEU A CA 1
ATOM 1164 C C . LEU A 1 151 ? -9.267 -1.672 6.018 1.00 98.69 151 LEU A C 1
ATOM 1166 O O . LEU A 1 151 ? -9.529 -0.936 6.969 1.00 98.69 151 LEU A O 1
ATOM 1170 N N . ASP A 1 152 ? -8.618 -1.237 4.939 1.00 98.69 152 ASP A N 1
ATOM 1171 C CA . ASP A 1 152 ? -8.094 0.125 4.842 1.00 98.69 152 ASP A CA 1
ATOM 1172 C C . ASP A 1 152 ? -9.211 1.181 4.837 1.00 98.69 152 ASP A C 1
ATOM 1174 O O . ASP A 1 152 ? -9.016 2.268 5.380 1.00 98.69 152 ASP A O 1
ATOM 1178 N N . MET A 1 153 ? -10.402 0.879 4.306 1.00 98.50 153 MET A N 1
ATOM 1179 C CA . MET A 1 153 ? -11.552 1.783 4.414 1.00 98.50 153 MET A CA 1
ATOM 1180 C C . MET A 1 153 ? -11.966 1.996 5.874 1.00 98.50 153 MET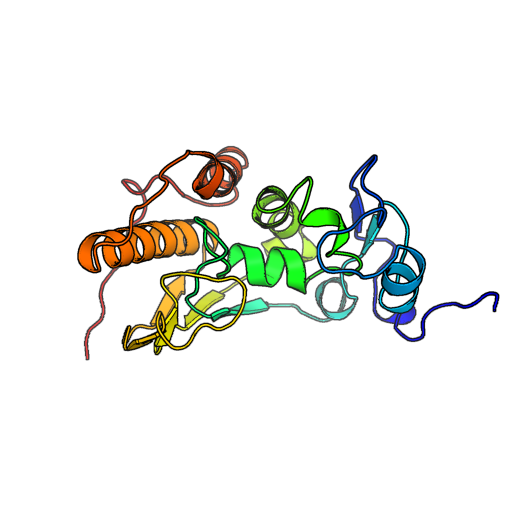 A C 1
ATOM 1182 O O . MET A 1 153 ? -12.150 3.139 6.305 1.00 98.50 153 MET A O 1
ATOM 1186 N N . ILE A 1 154 ? -12.091 0.917 6.654 1.00 98.19 154 ILE A N 1
ATOM 1187 C CA . ILE A 1 154 ? -12.423 1.011 8.082 1.00 98.19 154 ILE A CA 1
ATOM 1188 C C . ILE A 1 154 ? -11.332 1.769 8.835 1.00 98.19 154 ILE A C 1
ATOM 1190 O O . ILE A 1 154 ? -11.641 2.721 9.556 1.00 98.19 154 ILE A O 1
ATOM 1194 N N . CYS A 1 155 ? -10.063 1.430 8.608 1.00 98.31 155 CYS A N 1
ATOM 1195 C CA . CYS A 1 155 ? -8.950 2.123 9.245 1.00 98.31 155 CYS A CA 1
ATOM 1196 C C . CYS A 1 155 ? -8.896 3.615 8.882 1.00 98.31 155 CYS A C 1
ATOM 1198 O O . CYS A 1 155 ? -8.649 4.455 9.746 1.00 98.31 155 CYS A O 1
ATOM 1200 N N . HIS A 1 156 ? -9.161 3.984 7.624 1.00 98.38 156 HIS A N 1
ATOM 1201 C CA . HIS A 1 156 ? -9.207 5.386 7.208 1.00 98.38 156 HIS A CA 1
ATOM 1202 C C . HIS A 1 156 ? -10.292 6.153 7.972 1.00 98.38 156 HIS A C 1
ATOM 1204 O O . HIS A 1 156 ? -10.025 7.228 8.513 1.00 98.38 156 HIS A O 1
ATOM 1210 N N . ARG A 1 157 ? -11.503 5.586 8.073 1.00 97.56 157 ARG A N 1
ATOM 1211 C CA . ARG A 1 157 ? -12.617 6.191 8.824 1.00 97.56 157 ARG A CA 1
ATOM 1212 C C . ARG A 1 157 ? -12.276 6.361 10.303 1.00 97.56 157 ARG A C 1
ATOM 1214 O O . ARG A 1 157 ? -12.515 7.433 10.858 1.00 97.56 157 ARG A O 1
ATOM 1221 N N . GLN A 1 158 ? -11.697 5.336 10.926 1.00 97.44 158 GLN A N 1
ATOM 1222 C CA . GLN A 1 158 ? -11.279 5.383 12.328 1.00 97.44 158 GLN A CA 1
ATOM 1223 C C . GLN A 1 158 ? -10.186 6.436 12.563 1.00 97.44 158 GLN A C 1
ATOM 1225 O O . GLN A 1 158 ? -10.270 7.211 13.515 1.00 97.44 158 GLN A O 1
ATOM 1230 N N . LEU A 1 159 ? -9.196 6.534 11.672 1.00 97.94 159 LEU A N 1
ATOM 1231 C CA . LEU A 1 159 ? -8.122 7.524 11.775 1.00 97.94 159 LEU A CA 1
ATOM 1232 C C . LEU A 1 159 ? -8.641 8.958 11.590 1.00 97.94 159 LEU A C 1
ATOM 1234 O O . LEU A 1 159 ? -8.247 9.858 12.333 1.00 97.94 159 LEU A O 1
ATOM 1238 N N . VAL A 1 160 ? -9.569 9.178 10.655 1.00 98.00 160 VAL A N 1
ATOM 1239 C CA . VAL A 1 160 ? -10.262 10.467 10.497 1.00 98.00 160 VAL A CA 1
ATOM 1240 C C . VAL A 1 160 ? -11.062 10.823 11.751 1.00 98.00 160 VAL A C 1
ATOM 1242 O O . VAL A 1 160 ? -10.970 11.955 12.227 1.00 98.00 160 VAL A O 1
ATOM 1245 N N . ALA A 1 161 ? -11.805 9.875 12.328 1.00 97.62 161 ALA A N 1
ATOM 1246 C CA . ALA A 1 161 ? -12.536 10.099 13.575 1.00 97.62 161 ALA A CA 1
ATOM 1247 C C . ALA A 1 161 ? -11.588 10.457 14.732 1.00 97.62 161 ALA A C 1
ATOM 1249 O O . ALA A 1 161 ? -11.848 11.412 15.465 1.00 97.62 161 ALA A O 1
ATOM 1250 N N . LYS A 1 162 ? -10.446 9.766 14.843 1.00 98.06 162 LYS A N 1
ATOM 1251 C CA . LYS A 1 162 ? -9.403 10.078 15.829 1.00 98.06 162 LYS A CA 1
ATOM 1252 C C . LYS A 1 162 ? -8.863 11.499 15.664 1.00 98.06 162 LYS A C 1
ATOM 1254 O O . LYS A 1 162 ? -8.737 12.207 16.659 1.00 98.06 162 LYS A O 1
ATOM 1259 N N . ARG A 1 163 ? -8.581 11.933 14.431 1.00 98.12 163 ARG A N 1
ATOM 1260 C CA . ARG A 1 163 ? -8.147 13.311 14.140 1.00 98.12 163 ARG A CA 1
ATOM 1261 C C . ARG A 1 163 ? -9.176 14.342 14.588 1.00 98.12 163 ARG A C 1
ATOM 1263 O O . ARG A 1 163 ? -8.810 15.279 15.289 1.00 98.12 163 ARG A O 1
ATOM 1270 N N . LYS A 1 164 ? -10.454 14.136 14.250 1.00 98.12 164 LYS A N 1
ATOM 1271 C CA . LYS A 1 164 ? -11.549 15.025 14.676 1.00 98.12 164 LYS A CA 1
ATOM 1272 C C . LYS A 1 164 ? -11.638 15.110 16.201 1.00 98.12 164 LYS A C 1
ATOM 1274 O O . LYS A 1 164 ? -11.692 16.207 16.742 1.00 98.12 164 LYS A O 1
ATOM 1279 N N . ALA A 1 165 ? -11.578 13.970 16.890 1.00 98.31 165 ALA A N 1
ATOM 1280 C CA . ALA A 1 165 ? -11.602 13.918 18.352 1.00 98.31 165 ALA A CA 1
ATOM 1281 C C . ALA A 1 165 ? -10.388 14.608 19.004 1.00 98.31 165 ALA A C 1
ATOM 1283 O O . ALA A 1 165 ? -10.499 15.130 20.107 1.00 98.31 165 ALA A O 1
ATOM 1284 N N . ALA A 1 166 ? -9.240 14.630 18.324 1.00 97.69 166 ALA A N 1
ATOM 1285 C CA . ALA A 1 166 ? -8.026 15.313 18.769 1.00 97.69 166 ALA A CA 1
ATOM 1286 C C . ALA A 1 166 ? -7.960 16.799 18.354 1.00 97.69 166 ALA A C 1
ATOM 1288 O O . ALA A 1 166 ? -6.925 17.432 18.538 1.00 97.69 166 ALA A O 1
ATOM 1289 N N . GLY A 1 167 ? -9.024 17.357 17.764 1.00 97.62 167 GLY A N 1
ATOM 1290 C CA . GLY A 1 167 ? -9.047 18.751 17.306 1.00 97.62 167 GLY A CA 1
ATOM 1291 C C . GLY A 1 167 ? -8.182 19.029 16.070 1.00 97.62 167 GLY A C 1
ATOM 1292 O O . GLY A 1 167 ? -7.925 20.187 15.747 1.00 97.62 167 GLY A O 1
ATOM 1293 N N . ILE A 1 168 ? -7.737 17.991 15.355 1.00 97.19 168 ILE A N 1
ATOM 1294 C CA . ILE A 1 168 ? -6.974 18.139 14.114 1.00 97.19 168 ILE A CA 1
ATOM 1295 C C . ILE A 1 168 ? -7.925 18.473 12.966 1.00 97.19 168 ILE A C 1
ATOM 1297 O O . ILE A 1 168 ? -8.927 17.788 12.738 1.00 97.19 168 ILE A O 1
ATOM 1301 N N . LYS A 1 169 ? -7.577 19.500 12.187 1.00 95.12 169 LYS A N 1
ATOM 1302 C CA . LYS A 1 169 ? -8.296 19.838 10.957 1.00 95.12 169 LYS A CA 1
ATOM 1303 C C . LYS A 1 169 ? -8.137 18.710 9.936 1.00 95.12 169 LYS A C 1
ATOM 1305 O O . LYS A 1 169 ? -7.036 18.436 9.469 1.00 95.12 169 LYS A O 1
ATOM 1310 N N . VAL A 1 170 ? -9.248 18.091 9.547 1.00 95.69 170 VAL A N 1
ATOM 1311 C CA . VAL A 1 170 ? -9.258 17.005 8.558 1.00 95.69 170 VAL A CA 1
ATOM 1312 C C . VAL A 1 170 ? -9.525 17.549 7.158 1.00 95.69 170 VAL A C 1
ATOM 1314 O O . VAL A 1 170 ? -10.443 18.340 6.954 1.00 95.69 170 VAL A O 1
ATOM 1317 N N . ASN A 1 171 ? -8.751 17.083 6.178 1.00 95.19 171 ASN A N 1
ATOM 1318 C CA . ASN A 1 171 ? -9.068 17.242 4.764 1.00 95.19 171 ASN A CA 1
ATOM 1319 C C . ASN A 1 171 ? -9.751 15.970 4.238 1.00 95.19 171 ASN A C 1
ATOM 1321 O O . ASN A 1 171 ? -9.097 14.950 4.032 1.00 95.19 171 ASN A O 1
ATOM 1325 N N . GLU A 1 172 ? -11.057 16.047 3.995 1.00 92.50 172 GLU A N 1
ATOM 1326 C CA . GLU A 1 172 ? -11.879 14.917 3.533 1.00 92.50 172 GLU A CA 1
ATOM 1327 C C . GLU A 1 172 ? -11.980 14.827 2.002 1.00 92.50 172 GLU A C 1
ATOM 1329 O O . GLU A 1 172 ? -12.895 14.203 1.469 1.00 92.50 172 GLU A O 1
ATOM 1334 N N . HIS A 1 173 ? -11.045 15.443 1.266 1.00 96.62 173 HIS A N 1
ATOM 1335 C CA . HIS A 1 173 ? -11.051 15.392 -0.193 1.00 96.62 173 HIS A CA 1
ATOM 1336 C C . HIS A 1 173 ? -11.088 13.929 -0.700 1.00 96.62 173 HIS A C 1
ATOM 1338 O O . HIS A 1 173 ? -10.239 13.125 -0.294 1.00 96.62 173 HIS A O 1
ATOM 1344 N N . PRO A 1 174 ? -11.988 13.581 -1.646 1.00 94.38 174 PRO A N 1
ATOM 1345 C CA . PRO A 1 174 ? -12.202 12.203 -2.104 1.00 94.38 174 PRO A CA 1
ATOM 1346 C C . PRO A 1 174 ? -10.932 11.450 -2.515 1.00 94.38 174 PRO A C 1
ATOM 1348 O O . PRO A 1 174 ? -10.797 10.275 -2.193 1.00 94.38 174 PRO A O 1
ATOM 1351 N N . ARG A 1 175 ? -9.938 12.143 -3.092 1.00 94.94 175 ARG A N 1
ATOM 1352 C CA . ARG A 1 175 ? -8.589 11.617 -3.406 1.00 94.94 175 ARG A CA 1
ATOM 1353 C C . ARG A 1 175 ? -7.949 10.695 -2.354 1.00 94.94 175 ARG A C 1
ATOM 1355 O O . ARG A 1 175 ? -7.121 9.870 -2.728 1.00 94.94 175 ARG A O 1
ATOM 1362 N N . TYR A 1 176 ? -8.257 10.848 -1.061 1.00 96.44 176 TYR A N 1
ATOM 1363 C CA . TYR A 1 176 ? -7.690 10.015 0.012 1.00 96.44 176 TYR A CA 1
ATOM 1364 C C . TYR A 1 176 ? -8.417 8.679 0.215 1.00 96.44 176 TYR A C 1
ATOM 1366 O O . TYR A 1 176 ? -7.940 7.844 0.975 1.00 96.44 176 TYR A O 1
ATOM 1374 N N . THR A 1 177 ? -9.548 8.474 -0.461 1.00 96.81 177 THR A N 1
ATOM 1375 C CA . THR A 1 177 ? -10.370 7.253 -0.421 1.00 96.81 177 THR A CA 1
ATOM 1376 C C . THR A 1 177 ? -10.766 6.748 -1.812 1.00 96.81 177 THR A C 1
ATOM 1378 O O . THR A 1 177 ? -11.176 5.600 -1.946 1.00 96.81 177 THR A O 1
ATOM 1381 N N . ASP A 1 178 ? -10.610 7.546 -2.871 1.00 97.44 178 ASP A N 1
ATOM 1382 C CA . ASP A 1 178 ? -11.040 7.175 -4.225 1.00 97.44 178 ASP A CA 1
ATOM 1383 C C . ASP A 1 178 ? -10.310 5.965 -4.794 1.00 97.44 178 ASP A C 1
ATOM 1385 O O . ASP A 1 178 ? -10.891 5.232 -5.585 1.00 97.44 178 ASP A O 1
ATOM 1389 N N . TYR A 1 179 ? -9.072 5.710 -4.374 1.00 97.94 179 TYR A N 1
ATOM 1390 C CA . TYR A 1 179 ? -8.362 4.493 -4.766 1.00 97.94 179 TYR A CA 1
ATOM 1391 C C . TYR A 1 179 ? -9.029 3.228 -4.194 1.00 97.94 179 TYR A C 1
ATOM 1393 O O . TYR A 1 179 ? -9.103 2.212 -4.873 1.00 97.94 179 TYR A O 1
ATOM 1401 N N . LEU A 1 180 ? -9.606 3.305 -2.989 1.00 98.38 180 LEU A N 1
ATOM 1402 C CA . LEU A 1 180 ? -10.389 2.211 -2.410 1.00 98.38 180 LEU A CA 1
ATOM 1403 C C . LEU A 1 180 ? -11.667 1.996 -3.234 1.00 98.38 180 LEU A C 1
ATOM 1405 O O . LEU A 1 180 ? -11.932 0.892 -3.695 1.00 98.38 180 LEU A O 1
ATOM 1409 N N . ARG A 1 181 ? -12.399 3.074 -3.543 1.00 98.12 181 ARG A N 1
ATOM 1410 C CA . ARG A 1 181 ? -13.589 2.991 -4.413 1.00 98.12 181 ARG A CA 1
ATOM 1411 C C . ARG A 1 181 ? -13.251 2.495 -5.817 1.00 98.12 181 ARG A C 1
ATOM 1413 O O . ARG A 1 181 ? -14.056 1.825 -6.456 1.00 98.12 181 ARG A O 1
ATOM 1420 N N . TYR A 1 182 ? -12.068 2.838 -6.316 1.00 98.38 182 TYR A N 1
ATOM 1421 C CA . TYR A 1 182 ? -11.546 2.321 -7.571 1.00 98.38 182 TYR A CA 1
ATOM 1422 C C . TYR A 1 182 ? -11.319 0.806 -7.492 1.00 98.38 182 TYR A C 1
ATOM 1424 O O . TYR A 1 182 ? -11.728 0.100 -8.409 1.00 98.38 182 TYR A O 1
ATOM 1432 N N . ALA A 1 183 ? -10.777 0.292 -6.386 1.00 98.44 183 ALA A N 1
ATOM 1433 C CA . ALA A 1 183 ? -10.639 -1.145 -6.161 1.00 98.44 183 ALA A CA 1
ATOM 1434 C C . ALA A 1 183 ? -11.987 -1.885 -6.194 1.00 98.44 183 ALA A C 1
ATOM 1436 O O . ALA A 1 183 ? -12.090 -2.936 -6.824 1.00 98.44 183 ALA A O 1
ATOM 1437 N N . GLU A 1 184 ? -13.033 -1.319 -5.584 1.00 98.38 184 GLU A N 1
ATOM 1438 C CA . GLU A 1 184 ? -14.387 -1.894 -5.639 1.00 98.38 184 GLU A CA 1
ATOM 1439 C C . GLU A 1 184 ? -14.952 -1.899 -7.063 1.00 98.38 184 GLU A C 1
ATOM 1441 O O . GLU A 1 184 ? -15.497 -2.909 -7.501 1.00 98.38 184 GLU A O 1
ATOM 1446 N N . LYS A 1 185 ? -14.743 -0.826 -7.842 1.00 98.25 185 LYS A N 1
ATOM 1447 C CA . LYS A 1 185 ? -15.131 -0.787 -9.268 1.00 98.25 185 LYS A CA 1
ATOM 1448 C C . LYS A 1 185 ? -14.432 -1.858 -10.108 1.00 98.25 185 LYS A C 1
ATOM 1450 O O . LYS A 1 185 ? -14.993 -2.300 -11.105 1.00 98.25 185 LYS A O 1
ATOM 1455 N N . LEU A 1 186 ? -13.222 -2.258 -9.723 1.00 97.94 186 LEU A N 1
ATOM 1456 C CA . LEU A 1 186 ? -12.482 -3.354 -10.351 1.00 97.94 186 LEU A CA 1
ATOM 1457 C C . LEU A 1 186 ? -12.881 -4.743 -9.819 1.00 97.94 186 LEU A C 1
ATOM 1459 O O . LEU A 1 186 ? -12.319 -5.739 -10.266 1.00 97.94 186 LEU A O 1
ATOM 1463 N N . GLY A 1 187 ? -13.806 -4.831 -8.859 1.00 97.75 187 GLY A N 1
ATOM 1464 C CA . GLY A 1 187 ? -14.216 -6.094 -8.240 1.00 97.75 187 GLY A CA 1
ATOM 1465 C C . GLY A 1 187 ? -13.165 -6.701 -7.305 1.00 97.75 187 GLY A C 1
ATOM 1466 O O . GLY A 1 187 ? -13.185 -7.904 -7.057 1.00 97.75 187 GLY A O 1
ATOM 1467 N N . LEU A 1 188 ? -12.220 -5.903 -6.796 1.00 97.75 188 LEU A N 1
ATOM 1468 C CA . LEU A 1 188 ? -11.116 -6.411 -5.972 1.00 97.75 188 LEU A CA 1
ATOM 1469 C C . LEU A 1 188 ? -11.497 -6.614 -4.500 1.00 97.75 188 LEU A C 1
ATOM 1471 O O . LEU A 1 188 ? -10.884 -7.455 -3.837 1.00 97.75 188 LEU A O 1
ATOM 1475 N N . GLY A 1 189 ? -12.489 -5.864 -4.017 1.00 97.25 189 GLY A N 1
ATOM 1476 C CA . GLY A 1 189 ? -12.965 -5.850 -2.636 1.00 97.25 189 GLY A CA 1
ATOM 1477 C C . GLY A 1 189 ? -14.181 -4.936 -2.458 1.00 97.25 189 GLY A C 1
ATOM 1478 O O . GLY A 1 189 ? -14.657 -4.336 -3.422 1.00 97.25 189 GLY A O 1
ATOM 1479 N N . ILE A 1 190 ? -14.679 -4.821 -1.231 1.00 98.00 190 ILE A N 1
ATOM 1480 C CA . ILE A 1 190 ? -15.840 -4.000 -0.861 1.00 98.00 190 ILE A CA 1
ATOM 1481 C C . ILE A 1 190 ? -15.354 -2.794 -0.064 1.00 98.00 190 ILE A C 1
ATOM 1483 O O . ILE A 1 190 ? -14.699 -2.940 0.965 1.00 98.00 190 ILE A O 1
ATOM 1487 N N . THR A 1 191 ? -15.688 -1.588 -0.517 1.00 97.56 191 THR A N 1
ATOM 1488 C CA . THR A 1 191 ? -15.223 -0.345 0.118 1.00 97.56 191 THR A CA 1
ATOM 1489 C C . THR A 1 191 ? -16.349 0.595 0.500 1.00 97.56 191 THR A C 1
ATOM 1491 O O . THR A 1 191 ? -16.125 1.519 1.277 1.00 97.56 191 THR A O 1
ATOM 1494 N N . ASP A 1 192 ? -17.566 0.356 0.019 1.00 96.50 192 ASP A N 1
ATOM 1495 C CA . ASP A 1 192 ? -18.762 0.986 0.554 1.00 96.50 192 ASP A CA 1
ATOM 1496 C C . ASP A 1 192 ? -18.896 0.657 2.051 1.00 96.50 192 ASP A C 1
ATOM 1498 O O . ASP A 1 192 ? -19.167 -0.495 2.412 1.00 96.50 192 ASP A O 1
ATOM 1502 N N . PRO A 1 193 ? -18.747 1.647 2.948 1.00 93.88 193 PRO A N 1
ATOM 1503 C CA . PRO A 1 193 ? -18.754 1.376 4.372 1.00 93.88 193 PRO A CA 1
ATOM 1504 C C . PRO A 1 193 ? -20.099 0.875 4.910 1.00 93.88 193 PRO A C 1
ATOM 1506 O O . PRO A 1 193 ? -20.132 0.406 6.043 1.00 93.88 193 PRO A O 1
ATOM 1509 N N . GLN A 1 194 ? -21.189 0.982 4.142 1.00 95.75 194 GLN A N 1
ATOM 1510 C CA . GLN A 1 194 ? -22.491 0.407 4.496 1.00 95.75 194 GLN A CA 1
ATOM 1511 C C . GLN A 1 194 ? -22.572 -1.098 4.202 1.00 95.75 194 GLN A C 1
ATOM 1513 O O . GLN A 1 194 ? -23.393 -1.793 4.795 1.00 95.75 194 GLN A O 1
ATOM 1518 N N . LYS A 1 195 ? -21.720 -1.612 3.307 1.00 97.19 195 LYS A N 1
ATOM 1519 C CA . LYS A 1 195 ? -21.655 -3.036 2.939 1.00 97.19 195 LYS A CA 1
ATOM 1520 C C . LYS A 1 195 ? -20.586 -3.804 3.714 1.00 97.19 195 LYS A C 1
ATOM 1522 O O . LYS A 1 195 ? -20.605 -5.031 3.723 1.00 97.19 195 LYS A O 1
ATOM 1527 N N . ILE A 1 196 ? -19.646 -3.100 4.345 1.00 97.75 196 ILE A N 1
ATOM 1528 C CA . ILE A 1 196 ? -18.605 -3.723 5.165 1.00 97.75 196 ILE A CA 1
ATOM 1529 C C . ILE A 1 196 ? -19.208 -4.137 6.508 1.00 97.75 196 ILE A C 1
ATOM 1531 O O . ILE A 1 196 ? -19.620 -3.294 7.304 1.00 97.75 196 ILE A O 1
ATOM 1535 N N . GLN A 1 197 ? -19.196 -5.439 6.779 1.00 95.31 197 GLN A N 1
ATOM 1536 C CA . GLN A 1 197 ? -19.541 -6.005 8.078 1.00 95.31 197 GLN A CA 1
ATOM 1537 C C . GLN A 1 197 ? -18.261 -6.371 8.829 1.00 95.31 197 GLN A C 1
ATOM 1539 O O . GLN A 1 197 ? -17.365 -7.001 8.272 1.00 95.31 197 GLN A O 1
ATOM 1544 N N . TYR A 1 198 ? -18.173 -5.983 10.098 1.00 93.56 198 TYR A N 1
ATOM 1545 C CA . TYR A 1 198 ? -17.086 -6.386 10.982 1.00 93.56 198 TYR A CA 1
ATOM 1546 C C . TYR A 1 198 ? -17.617 -6.604 12.398 1.00 93.56 198 TYR A C 1
ATOM 1548 O O . TYR A 1 198 ? -18.594 -5.978 12.810 1.00 93.56 198 TYR A O 1
ATOM 1556 N N . GLN A 1 199 ? -16.960 -7.490 13.141 1.00 94.56 199 GLN A N 1
ATOM 1557 C CA . GLN A 1 199 ? -17.273 -7.775 14.535 1.00 94.56 199 GLN A CA 1
ATOM 1558 C C . GLN A 1 199 ? -16.169 -7.215 15.425 1.00 94.56 199 GLN A C 1
ATOM 1560 O O . GLN A 1 199 ? -14.985 -7.439 15.174 1.00 94.56 199 GLN A O 1
ATOM 1565 N N . LEU A 1 200 ? -16.559 -6.500 16.478 1.00 93.31 200 LEU A N 1
ATOM 1566 C CA . LEU A 1 200 ? -15.640 -6.177 17.558 1.00 93.31 200 LEU A CA 1
ATOM 1567 C C . LEU A 1 200 ? -15.548 -7.389 18.485 1.00 93.31 200 LEU A C 1
ATOM 1569 O O . LEU A 1 200 ? -16.566 -7.865 18.983 1.00 93.31 200 LEU A O 1
ATOM 1573 N N . ILE A 1 201 ? -14.331 -7.876 18.702 1.00 91.19 201 ILE A N 1
ATOM 1574 C CA . ILE A 1 201 ? -14.049 -8.953 19.647 1.00 91.19 201 ILE A CA 1
ATOM 1575 C C . ILE A 1 201 ? -13.254 -8.328 20.790 1.00 91.19 201 ILE A C 1
ATOM 1577 O O . ILE A 1 201 ? -12.145 -7.839 20.577 1.00 91.19 201 ILE A O 1
ATOM 1581 N N . SER A 1 202 ? -13.835 -8.312 21.985 1.00 84.50 202 SER A N 1
ATOM 1582 C CA . SER A 1 202 ? -13.143 -7.979 23.229 1.00 84.50 202 SER A CA 1
ATOM 1583 C C . SER A 1 202 ? -12.936 -9.257 24.034 1.00 84.50 202 SER A C 1
ATOM 1585 O O . SER A 1 202 ? -13.833 -10.101 24.068 1.00 84.50 202 SER A O 1
ATOM 1587 N N . ALA A 1 203 ? -11.755 -9.394 24.636 1.00 65.94 203 ALA A N 1
ATOM 1588 C CA . ALA A 1 203 ? -11.487 -10.419 25.641 1.00 65.94 203 ALA A CA 1
ATOM 1589 C C . ALA A 1 203 ? -12.215 -10.104 26.954 1.00 65.94 203 ALA A C 1
ATOM 1591 O O . ALA A 1 203 ? -12.428 -8.897 27.222 1.00 65.94 203 ALA A O 1
#

Radius of gyration: 17.57 Å; chains: 1; bounding box: 53×40×44 Å